Protein AF-A0A177EIN0-F1 (afdb_monomer)

Radius of gyration: 25.75 Å; Cα contacts (8 Å, |Δi|>4): 204; chains: 1; bounding box: 52×55×73 Å

Foldseek 3Di:
DDWDAAPDPPGGDTHPDPVVNVLVVCVVVVNFPAADPVDRDGHSDPLVSQLVCCVPVDPDWAPDAAPQRDGHNDPVRNVVVNQLPPDWDADPVDRDIHSDPVVNVVVNCVVVPHDDDDQDFQPDAAPPPRDGHSDPVVSVVCCLAPVNDQPAAAPVDRDGHSDPVVNVVVVVVVDDDPPDDDDDPDDDDDDD

pLDDT: mean 77.07, std 15.56, range [31.73, 95.69]

Organism: NCBI:txid1805483

Solvent-accessible surface area (backbone atoms only — not comparable to full-atom values): 12091 Å² total; per-residue (Å²): 131,80,66,42,67,52,88,53,88,95,42,88,53,69,24,84,42,67,74,56,38,55,52,49,51,28,65,77,71,69,49,42,84,34,62,47,94,88,51,95,55,59,22,72,42,66,69,57,40,52,37,48,40,46,70,75,74,42,92,59,78,57,79,36,67,46,98,83,68,52,65,28,67,40,71,69,57,42,52,66,41,50,79,32,58,90,50,65,44,69,48,92,89,47,97,55,69,27,62,43,70,74,62,34,53,61,52,52,46,72,74,47,80,70,76,93,70,92,65,80,71,53,78,37,65,39,92,88,77,64,51,68,21,78,43,68,70,58,40,52,49,46,42,35,62,76,76,36,76,47,77,36,63,46,93,90,47,94,56,57,21,56,42,69,69,60,37,54,60,50,54,56,74,72,51,83,60,95,88,60,86,80,81,78,81,77,75,81,81,89,78,136

Sequence (192 aa):
MPKYSCGFADCRKTFPKPSLLELHENTHEDVRPFKCPLCEKAYFKKAHLAVHHQRHHTSAPPAYVCGCGKGLLSKESLARHGDVCGRVFACSFCPKTFVRAHWYVRHVDMHTAPTPKKTTPPKHSCTYCHKFFRAKKNLAAHVLGTHGNHSHACTLCEKKYAYPHSLKKHILTHTPNPDKPRQTLTHPNLNI

Mean predicted aligned error: 17.75 Å

InterPro domains:
  IPR013087 Zinc finger C2H2-type [PF00096] (4-28)
  IPR013087 Zinc finger C2H2-type [PF00096] (34-56)
  IPR013087 Zinc finger C2H2-type [PF00096] (89-111)
  IPR013087 Zinc finger C2H2-type [PF00096] (124-147)
  IPR013087 Zinc finger C2H2-type [PF00096] (152-174)
  IPR013087 Zinc finger C2H2-type [PS00028] (6-28)
  IPR013087 Zinc finger C2H2-type [PS00028] (36-57)
  IPR013087 Zinc finger C2H2-type [PS00028] (91-111)
  IPR013087 Zinc finger C2H2-type [PS00028] (154-174)
  IPR013087 Zinc finger C2H2-type [PS50157] (4-33)
  IPR013087 Zinc finger C2H2-type [PS50157] (34-62)
  IPR013087 Zinc finger C2H2-type [PS50157] (89-116)
  IPR013087 Zinc finger C2H2-type [PS50157] (124-152)
  IPR013087 Zinc finger C2H2-type [PS50157] (152-179)
  IPR013087 Zinc finger C2H2-type [SM00355] (4-28)
  IPR013087 Zinc finger C2H2-type [SM00355] (34-56)
  IPR013087 Zinc finger C2H2-type [SM00355] (89-111)
  IPR013087 Zinc finger C2H2-type [SM00355] (124-147)
  IPR013087 Zinc finger C2H2-type [SM00355] (152-174)
  IPR036236 Zinc finger C2H2 superfamily [SSF57667] (6-56)

Secondary structure (DSSP, 8-state):
---EEP-STT---EESSHHHHHHHHTTTTT---EE-SSSS-EESSHHHHHHHHHHHT--PPPSEE-TTS-EESSHHHHHHHHTTSS--EE-SSSS-EESSHHHHHHHHTTTS-----SPPP--EE-TTT--EESSHHHHHHHIIIIIS---EE-SSSS-EESSHHHHHHHHTTTS--TT-------PPP---

Structure (mmCIF, N/CA/C/O backbone):
data_AF-A0A177EIN0-F1
#
_entry.id   AF-A0A177EIN0-F1
#
loop_
_atom_site.group_PDB
_atom_site.id
_atom_site.type_symbol
_atom_site.label_atom_id
_atom_site.label_alt_id
_atom_site.label_comp_id
_atom_site.label_asym_id
_atom_site.label_entity_id
_atom_site.label_seq_id
_atom_site.pdbx_PDB_ins_code
_atom_site.Cartn_x
_atom_site.Cartn_y
_atom_site.Cartn_z
_atom_site.occupancy
_atom_site.B_iso_or_equiv
_atom_site.auth_seq_id
_atom_site.auth_comp_id
_atom_site.auth_asym_id
_atom_site.auth_atom_id
_atom_site.pdbx_PDB_model_num
ATOM 1 N N . MET A 1 1 ? -14.900 25.266 17.241 1.00 61.41 1 MET A N 1
ATOM 2 C CA . MET A 1 1 ? -15.432 23.944 17.642 1.00 61.41 1 MET A CA 1
ATOM 3 C C . MET A 1 1 ? -14.430 23.274 18.567 1.00 61.41 1 MET A C 1
ATOM 5 O O . MET A 1 1 ? -13.242 23.348 18.251 1.00 61.41 1 MET A O 1
ATOM 9 N N . PRO A 1 2 ? -14.865 22.689 19.694 1.00 70.62 2 PRO A N 1
ATOM 10 C CA . PRO A 1 2 ? -13.963 21.995 20.610 1.00 70.62 2 PRO A CA 1
ATOM 11 C C . PRO A 1 2 ? -13.281 20.808 19.910 1.00 70.62 2 PRO A C 1
ATOM 13 O O . PRO A 1 2 ? -13.886 20.140 19.070 1.00 70.62 2 PRO A O 1
ATOM 16 N N . LYS A 1 3 ? -11.996 20.593 20.212 1.00 85.81 3 LYS A N 1
ATOM 17 C CA . LYS A 1 3 ? -11.187 19.476 19.702 1.00 85.81 3 LYS A CA 1
ATOM 18 C C . LYS A 1 3 ? -11.026 18.440 20.813 1.00 85.81 3 LYS A C 1
ATOM 20 O O . LYS A 1 3 ? -10.743 18.811 21.945 1.00 85.81 3 LYS A O 1
ATOM 25 N N . TYR A 1 4 ? -11.163 17.166 20.474 1.00 92.75 4 TYR A N 1
ATOM 26 C CA . TYR A 1 4 ? -11.008 16.036 21.390 1.00 92.75 4 TYR A CA 1
ATOM 27 C C . TYR A 1 4 ? -9.553 15.563 21.372 1.00 92.75 4 TYR A C 1
ATOM 29 O O . TYR A 1 4 ? -9.020 15.282 20.297 1.00 92.75 4 TYR A O 1
ATOM 37 N N . SER A 1 5 ? -8.890 15.513 22.522 1.00 93.94 5 SER A N 1
ATOM 38 C CA . SER A 1 5 ? -7.490 15.088 22.656 1.00 93.94 5 SER A CA 1
ATOM 39 C C . SER A 1 5 ? -7.375 13.614 23.023 1.00 93.94 5 SER A C 1
ATOM 41 O O . SER A 1 5 ? -8.202 13.104 23.769 1.00 93.94 5 SER A O 1
ATOM 43 N N . CYS A 1 6 ? -6.327 12.954 22.534 1.00 94.44 6 CYS A N 1
ATOM 44 C CA . CYS A 1 6 ? -5.992 11.597 22.956 1.00 94.44 6 CYS A CA 1
ATOM 45 C C . CYS A 1 6 ? -5.506 11.565 24.409 1.00 94.44 6 CYS A C 1
ATOM 47 O O . CYS A 1 6 ? -4.675 12.389 24.789 1.00 94.44 6 CYS A O 1
ATOM 49 N N . GLY A 1 7 ? -6.022 10.617 25.197 1.00 91.94 7 GLY A N 1
ATOM 50 C CA . GLY A 1 7 ? -5.650 10.438 26.605 1.00 91.94 7 GLY A CA 1
ATOM 51 C C . GLY A 1 7 ? -4.374 9.620 26.847 1.00 91.94 7 GLY A C 1
ATOM 52 O O . GLY A 1 7 ? -3.907 9.556 27.980 1.00 91.94 7 GLY A O 1
ATOM 53 N N . PHE A 1 8 ? -3.795 8.997 25.815 1.00 93.19 8 PHE A N 1
ATOM 54 C CA . PHE A 1 8 ? -2.598 8.160 25.958 1.00 93.19 8 PHE A CA 1
ATOM 55 C C . PHE A 1 8 ? -1.337 8.992 26.205 1.00 93.19 8 PHE A C 1
ATOM 57 O O . PHE A 1 8 ? -1.116 10.020 25.554 1.00 93.19 8 PHE A O 1
ATOM 64 N N . ALA A 1 9 ? -0.471 8.495 27.094 1.00 90.56 9 ALA A N 1
ATOM 65 C CA . ALA A 1 9 ? 0.842 9.079 27.349 1.00 90.56 9 ALA A CA 1
ATOM 66 C C . ALA A 1 9 ? 1.621 9.247 26.031 1.00 90.56 9 ALA A C 1
ATOM 68 O O . ALA A 1 9 ? 1.573 8.395 25.146 1.00 90.56 9 ALA A O 1
ATOM 69 N N . ASP A 1 10 ? 2.273 10.400 25.874 1.00 91.19 10 ASP A N 1
ATOM 70 C CA . ASP A 1 10 ? 3.010 10.813 24.670 1.00 91.19 10 ASP A CA 1
ATOM 71 C C . ASP A 1 10 ? 2.182 11.014 23.384 1.00 91.19 10 ASP A C 1
ATOM 73 O O . ASP A 1 10 ? 2.724 11.435 22.352 1.00 91.19 10 ASP A O 1
ATOM 77 N N . CYS A 1 11 ? 0.856 10.833 23.413 1.00 92.31 11 CYS A N 1
ATOM 78 C CA . CYS A 1 11 ? 0.009 11.072 22.250 1.00 92.31 11 CYS A CA 1
ATOM 79 C C . CYS A 1 11 ? -0.614 12.475 22.242 1.00 92.31 11 CYS A C 1
ATOM 81 O O . CYS A 1 11 ? -1.660 12.731 22.823 1.00 92.31 11 CYS A O 1
ATOM 83 N N . ARG A 1 12 ? -0.023 13.400 21.478 1.00 93.00 12 ARG A N 1
ATOM 84 C CA . ARG A 1 12 ? -0.519 14.790 21.362 1.00 93.00 12 ARG A CA 1
ATOM 85 C C . ARG A 1 12 ? -1.542 15.005 20.236 1.00 93.00 12 ARG A C 1
ATOM 87 O O . ARG A 1 12 ? -1.704 16.123 19.744 1.00 93.00 12 ARG A O 1
ATOM 94 N N . LYS A 1 13 ? -2.195 13.941 19.754 1.00 94.25 13 LYS A N 1
ATOM 95 C CA . LYS A 1 13 ? -3.144 14.039 18.633 1.00 94.25 13 LYS A CA 1
ATOM 96 C C . LYS A 1 13 ? -4.492 14.576 19.101 1.00 94.25 13 LYS A C 1
ATOM 98 O O . LYS A 1 13 ? -4.988 14.211 20.162 1.00 94.25 13 LYS A O 1
ATOM 103 N N . THR A 1 14 ? -5.091 15.423 18.267 1.00 95.31 14 THR A N 1
ATOM 104 C CA . THR A 1 14 ? -6.419 15.993 18.500 1.00 95.31 14 THR A CA 1
ATOM 105 C C . THR A 1 14 ? -7.329 15.752 17.304 1.00 95.31 14 THR A C 1
ATOM 107 O O . THR A 1 14 ? -6.875 15.701 16.157 1.00 95.31 14 THR A O 1
ATOM 110 N N . PHE A 1 15 ? -8.622 15.602 17.574 1.00 94.75 15 PHE A N 1
ATOM 111 C CA . PHE A 1 15 ? -9.626 15.199 16.601 1.00 94.75 15 PHE A CA 1
ATOM 112 C C . PHE A 1 15 ? -10.832 16.136 16.643 1.00 94.75 15 PHE A C 1
ATOM 114 O O . PHE A 1 15 ? -11.210 16.622 17.707 1.00 94.75 15 PHE A O 1
ATOM 121 N N . PRO A 1 16 ? -11.474 16.393 15.494 1.00 93.75 16 PRO A N 1
ATOM 122 C CA . PRO A 1 16 ? -12.633 17.279 15.431 1.00 93.75 16 PRO A CA 1
ATOM 123 C C . PRO A 1 16 ? -13.937 16.606 15.887 1.00 93.75 16 PRO A C 1
ATOM 125 O O . PRO A 1 16 ? -14.953 17.282 16.001 1.00 93.75 16 PRO A O 1
ATOM 128 N N . LYS A 1 17 ? -13.942 15.280 16.084 1.00 93.62 17 LYS A N 1
ATOM 129 C CA . LYS A 1 17 ? -15.126 14.494 16.461 1.00 93.62 17 LYS A CA 1
ATOM 130 C C . LYS A 1 17 ? -14.743 13.391 17.457 1.00 93.62 17 LYS A C 1
ATOM 132 O O . LYS A 1 17 ? -13.672 12.808 17.264 1.00 93.62 17 LYS A O 1
ATOM 137 N N . PRO A 1 18 ? -15.619 13.034 18.417 1.00 93.50 18 PRO A N 1
ATOM 138 C CA . PRO A 1 18 ? -15.368 11.944 19.364 1.00 93.50 18 PRO A CA 1
ATOM 139 C C . PRO A 1 18 ? -15.128 10.610 18.656 1.00 93.50 18 PRO A C 1
ATOM 141 O O . PRO A 1 18 ? -14.155 9.925 18.933 1.00 93.50 18 PRO A O 1
ATOM 144 N N . SER A 1 19 ? -15.934 10.299 17.637 1.00 91.12 19 SER A N 1
ATOM 145 C CA . SER A 1 19 ? -15.821 9.049 16.873 1.00 91.12 19 SER A CA 1
ATOM 146 C C . SER A 1 19 ? -14.473 8.883 16.155 1.00 91.12 19 SER A C 1
ATOM 148 O O . SER A 1 19 ? -14.072 7.775 15.811 1.00 91.12 19 SER A O 1
ATOM 150 N N . LEU A 1 20 ? -13.773 9.986 15.862 1.00 91.94 20 LEU A N 1
ATOM 151 C CA . LEU A 1 20 ? -12.433 9.946 15.271 1.00 91.94 20 LEU A CA 1
ATOM 152 C C . LEU A 1 20 ? -11.343 9.784 16.332 1.00 91.94 20 LEU A C 1
ATOM 154 O O . LEU A 1 20 ? -10.314 9.186 16.023 1.00 91.94 20 LEU A O 1
ATOM 158 N N . LEU A 1 21 ? -11.573 10.310 17.539 1.00 94.25 21 LEU A N 1
ATOM 159 C CA . LEU A 1 21 ? -10.717 10.067 18.694 1.00 94.25 21 LEU A CA 1
ATOM 160 C C . LEU A 1 21 ? -10.788 8.590 19.101 1.00 94.25 21 LEU A C 1
ATOM 162 O O . LEU A 1 21 ? -9.752 7.943 19.127 1.00 94.25 21 LEU A O 1
ATOM 166 N N . GLU A 1 22 ? -11.984 8.034 19.278 1.00 92.62 22 GLU A N 1
ATOM 1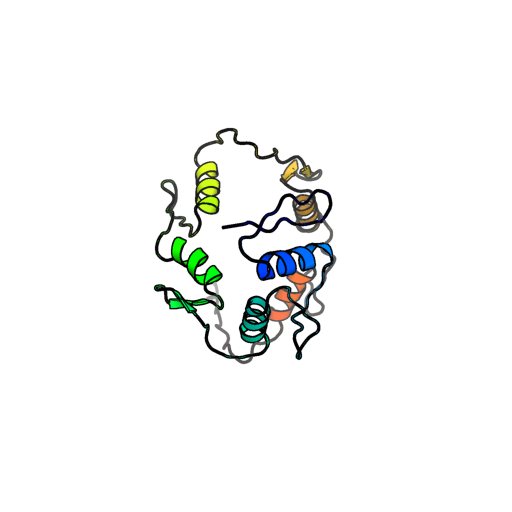67 C CA . GLU A 1 22 ? -12.196 6.619 19.624 1.00 92.62 22 GLU A CA 1
ATOM 168 C C . GLU A 1 22 ? -11.520 5.682 18.606 1.00 92.62 22 GLU A C 1
ATOM 170 O O . GLU A 1 22 ? -10.785 4.750 18.929 1.00 92.62 22 GLU A O 1
ATOM 175 N N . LEU A 1 23 ? -11.692 5.973 17.316 1.00 91.69 23 LEU A N 1
ATOM 176 C CA . LEU A 1 23 ? -11.022 5.251 16.238 1.00 91.69 23 LEU A CA 1
ATOM 177 C C . LEU A 1 23 ? -9.490 5.353 16.297 1.00 91.69 23 LEU A C 1
ATOM 179 O O . LEU A 1 23 ? -8.787 4.447 15.850 1.00 91.69 23 LEU A O 1
ATOM 183 N N . HIS A 1 24 ? -8.964 6.475 16.779 1.00 93.44 24 HIS A N 1
ATOM 184 C CA . HIS A 1 24 ? -7.537 6.629 17.001 1.00 93.44 24 HIS A CA 1
ATOM 185 C C . HIS A 1 24 ? -7.073 5.887 18.258 1.00 93.44 24 HIS A C 1
ATOM 187 O O . HIS A 1 24 ? -6.013 5.271 18.212 1.00 93.44 24 HIS A O 1
ATOM 193 N N . GLU A 1 25 ? -7.837 5.895 19.341 1.00 93.56 25 GLU A N 1
ATOM 194 C CA . GLU A 1 25 ? -7.495 5.198 20.587 1.00 93.56 25 GLU A CA 1
ATOM 195 C C . GLU A 1 25 ? -7.402 3.687 20.384 1.00 93.56 25 GLU A C 1
ATOM 197 O O . GLU A 1 25 ? -6.419 3.075 20.796 1.00 93.56 25 GLU A O 1
ATOM 202 N N . ASN A 1 26 ? -8.289 3.131 19.556 1.00 93.75 26 ASN A N 1
ATOM 203 C CA . ASN A 1 26 ? -8.183 1.761 19.052 1.00 93.75 26 ASN A CA 1
ATOM 204 C C . ASN A 1 26 ? -6.791 1.428 18.464 1.00 93.75 26 ASN A C 1
ATOM 206 O O . ASN A 1 26 ? -6.370 0.278 18.494 1.00 93.75 26 ASN A O 1
ATOM 210 N N . THR A 1 27 ? -6.049 2.408 17.923 1.00 93.38 27 THR A N 1
ATOM 211 C CA . THR A 1 27 ? -4.693 2.175 17.382 1.00 93.38 27 THR A CA 1
ATOM 212 C C . THR A 1 27 ? -3.612 2.028 18.448 1.00 93.38 27 THR A C 1
ATOM 214 O O . THR A 1 27 ? -2.578 1.438 18.149 1.00 93.38 27 THR A O 1
ATOM 217 N N . HIS A 1 28 ? -3.833 2.545 19.658 1.00 93.19 28 HIS A N 1
ATOM 218 C CA . HIS A 1 28 ? -2.931 2.326 20.793 1.00 93.19 28 HIS A CA 1
ATOM 219 C C . HIS A 1 28 ? -3.148 0.946 21.410 1.00 93.19 28 HIS A C 1
ATOM 221 O O . HIS A 1 28 ? -2.187 0.276 21.766 1.00 93.19 28 HIS A O 1
ATOM 227 N N . GLU A 1 29 ? -4.400 0.500 21.459 1.00 92.00 29 GLU A N 1
ATOM 228 C CA . GLU A 1 29 ? -4.796 -0.791 22.036 1.00 92.00 29 GLU A CA 1
ATOM 229 C C . GLU A 1 29 ? -4.770 -1.949 21.015 1.00 92.00 29 GLU A C 1
ATOM 231 O O . GLU A 1 29 ? -5.082 -3.087 21.349 1.00 92.00 29 GLU A O 1
ATOM 236 N N . ASP A 1 30 ? -4.436 -1.659 19.749 1.00 91.94 30 ASP A N 1
ATOM 237 C CA . ASP A 1 30 ? -4.544 -2.566 18.588 1.00 91.94 30 ASP A CA 1
ATOM 238 C C . ASP A 1 30 ? -5.931 -3.231 18.441 1.00 91.94 30 ASP A C 1
ATOM 240 O O . ASP A 1 30 ? -6.090 -4.295 17.836 1.00 91.94 30 ASP A O 1
ATOM 244 N N . VAL A 1 31 ? -6.976 -2.569 18.939 1.00 94.69 31 VAL A N 1
ATOM 245 C CA . VAL A 1 31 ? -8.357 -3.034 18.831 1.00 94.69 31 VAL A CA 1
ATOM 246 C C . VAL A 1 31 ? -8.864 -2.778 17.415 1.00 94.69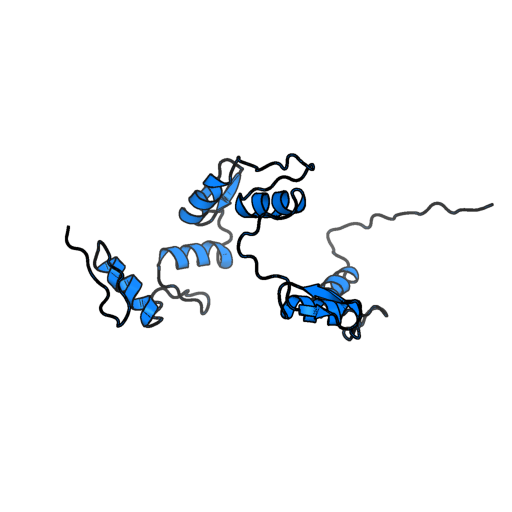 31 VAL A C 1
ATOM 248 O O . VAL A 1 31 ? -8.973 -1.649 16.939 1.00 94.69 31 VAL A O 1
ATOM 251 N N . ARG A 1 32 ? -9.193 -3.853 16.699 1.00 93.38 32 ARG A N 1
ATOM 252 C CA . ARG A 1 32 ? -9.654 -3.805 15.303 1.00 93.38 32 ARG A CA 1
ATOM 253 C C . ARG A 1 32 ? -11.109 -4.260 15.219 1.00 93.38 32 ARG A C 1
ATOM 255 O O . ARG A 1 32 ? -11.358 -5.439 14.959 1.00 93.38 32 ARG A O 1
ATOM 262 N N . PRO A 1 33 ? -12.079 -3.352 15.425 1.00 91.81 33 PRO A N 1
ATOM 263 C CA . PRO A 1 33 ? -13.482 -3.731 15.578 1.00 91.81 33 PRO A CA 1
ATOM 264 C C . PRO A 1 33 ? -14.100 -4.304 14.295 1.00 91.81 33 PRO A C 1
ATOM 266 O O . PRO A 1 33 ? -15.071 -5.054 14.352 1.00 91.81 33 PRO A O 1
ATOM 269 N N . PHE A 1 34 ? -13.539 -4.002 13.120 1.00 94.62 34 PHE A N 1
ATOM 270 C CA . PHE A 1 34 ? -14.094 -4.435 11.838 1.00 94.62 34 PHE A CA 1
ATOM 271 C C . PHE A 1 34 ? -13.395 -5.699 11.334 1.00 94.62 34 PHE A C 1
ATOM 273 O O . PHE A 1 34 ? -12.408 -5.624 10.598 1.00 94.62 34 PHE A O 1
ATOM 280 N N . LYS A 1 35 ? -13.916 -6.860 11.732 1.00 95.69 35 LYS A N 1
ATOM 281 C CA . LYS A 1 35 ? -13.414 -8.181 11.326 1.00 95.69 35 LYS A CA 1
ATOM 282 C C . LYS A 1 35 ? -14.000 -8.617 9.980 1.00 95.69 35 LYS A C 1
ATOM 284 O O . LYS A 1 35 ? -15.175 -8.384 9.700 1.00 95.69 35 LYS A O 1
ATOM 289 N N . CYS A 1 36 ? -13.175 -9.247 9.151 1.00 93.94 36 CYS A N 1
ATOM 290 C CA . CYS A 1 36 ? -13.619 -9.940 7.949 1.00 93.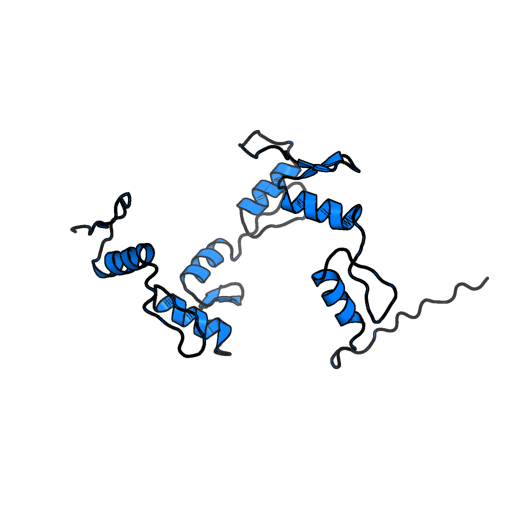94 36 CYS A CA 1
ATOM 291 C C . CYS A 1 36 ? -14.330 -11.243 8.350 1.00 93.94 36 CYS A C 1
ATOM 293 O O . CYS A 1 36 ? -13.780 -12.000 9.143 1.00 93.94 36 CYS A O 1
ATOM 295 N N . PRO A 1 37 ? -15.533 -11.536 7.829 1.00 93.12 37 PRO A N 1
ATOM 296 C CA . PRO A 1 37 ? -16.212 -12.799 8.098 1.00 93.12 37 PRO A CA 1
ATOM 297 C C . PRO A 1 37 ? -15.664 -13.960 7.252 1.00 93.12 37 PRO A C 1
ATOM 299 O O . PRO A 1 37 ? -16.001 -15.108 7.509 1.00 93.12 37 PRO A O 1
ATOM 302 N N . LEU A 1 38 ? -14.842 -13.675 6.236 1.00 93.44 38 LEU A N 1
ATOM 303 C CA . LEU A 1 38 ? -14.325 -14.666 5.282 1.00 93.44 38 LEU A CA 1
ATOM 304 C C . LEU A 1 38 ? -12.843 -15.006 5.501 1.00 93.44 38 LEU A C 1
ATOM 306 O O . LEU A 1 38 ? -12.318 -15.911 4.857 1.00 93.44 38 LEU A O 1
ATOM 310 N N . CYS A 1 39 ? -12.141 -14.267 6.364 1.00 93.81 39 CYS A N 1
ATOM 311 C CA . CYS A 1 39 ? -10.767 -14.562 6.767 1.00 93.81 39 CYS A CA 1
ATOM 312 C C . CYS A 1 39 ? -10.429 -13.889 8.103 1.00 93.81 39 CYS A C 1
ATOM 314 O O . CYS A 1 39 ? -11.171 -13.052 8.598 1.00 93.81 39 CYS A O 1
ATOM 316 N N . GLU A 1 40 ? -9.255 -14.178 8.657 1.00 93.06 40 GLU A N 1
ATOM 317 C CA . GLU A 1 40 ? -8.834 -13.689 9.981 1.00 93.06 40 GLU A CA 1
ATOM 318 C C . GLU A 1 40 ? -8.449 -12.195 10.026 1.00 93.06 40 GLU A C 1
ATOM 320 O O . GLU A 1 40 ? -7.987 -11.685 11.047 1.00 93.06 40 GLU A O 1
ATOM 325 N N . LYS A 1 41 ? -8.601 -11.452 8.922 1.00 95.31 41 LYS A N 1
ATOM 326 C CA . LYS A 1 41 ? -8.180 -10.046 8.871 1.00 95.31 41 LYS A CA 1
ATOM 327 C C . LYS A 1 41 ? -9.182 -9.129 9.559 1.00 95.31 41 LYS A C 1
ATOM 329 O O . LYS A 1 41 ? -10.375 -9.164 9.278 1.00 95.31 41 LYS A O 1
ATOM 334 N N . ALA A 1 42 ? -8.664 -8.214 10.372 1.00 94.69 42 ALA A N 1
ATOM 335 C CA . ALA A 1 42 ? -9.437 -7.168 11.025 1.00 94.69 42 ALA A CA 1
ATOM 336 C C . ALA A 1 42 ? -8.857 -5.774 10.751 1.00 94.69 42 ALA A C 1
ATOM 338 O O . ALA A 1 42 ? -7.654 -5.604 10.511 1.00 94.69 42 ALA A O 1
ATOM 339 N N . TYR A 1 43 ? -9.726 -4.767 10.791 1.00 94.31 43 TYR A N 1
ATOM 340 C CA . TYR A 1 43 ? -9.417 -3.390 10.429 1.00 94.31 43 TYR A CA 1
ATOM 341 C C . TYR A 1 43 ? -9.938 -2.403 11.473 1.00 94.31 43 TYR A C 1
ATOM 343 O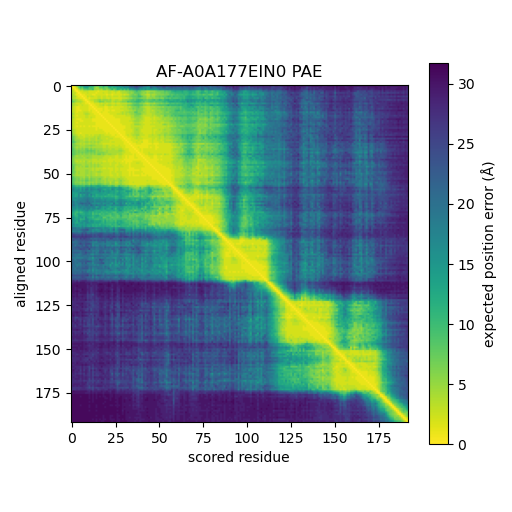 O . TYR A 1 43 ? -10.982 -2.606 12.082 1.00 94.31 43 TYR A O 1
ATOM 351 N N . PHE A 1 44 ? -9.237 -1.275 11.611 1.00 91.88 44 PHE A N 1
ATOM 352 C CA . PHE A 1 44 ? -9.677 -0.154 12.446 1.00 91.88 44 PHE A CA 1
ATOM 353 C C . PHE A 1 44 ? -10.869 0.598 11.849 1.00 91.88 44 PHE A C 1
ATOM 355 O O . PHE A 1 44 ? -11.651 1.177 12.579 1.00 91.88 44 PHE A O 1
ATOM 362 N N . LYS A 1 45 ? -11.038 0.597 10.518 1.00 90.50 45 LYS A N 1
ATOM 363 C CA . LYS A 1 45 ? -12.093 1.354 9.819 1.00 90.50 45 LYS A CA 1
ATOM 364 C C . LYS A 1 45 ? -12.949 0.444 8.947 1.00 90.50 45 LYS A C 1
ATOM 366 O O . LYS A 1 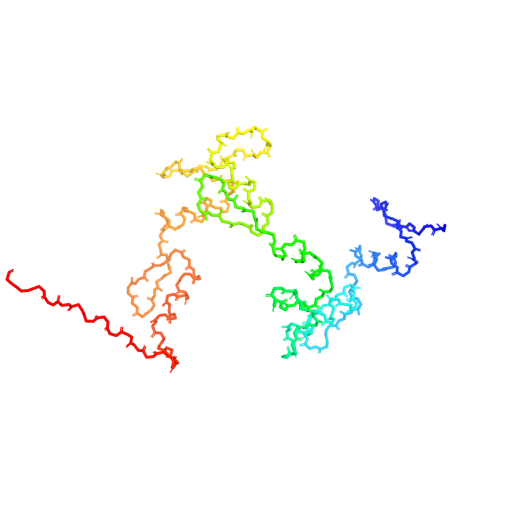45 ? -12.399 -0.318 8.151 1.00 90.50 45 LYS A O 1
ATOM 371 N N . LYS A 1 46 ? -14.272 0.641 8.970 1.00 90.62 46 LYS A N 1
ATOM 372 C CA . LYS A 1 46 ? -15.228 -0.049 8.082 1.00 90.62 46 LYS A CA 1
ATOM 373 C C . LYS A 1 46 ? -14.874 0.091 6.59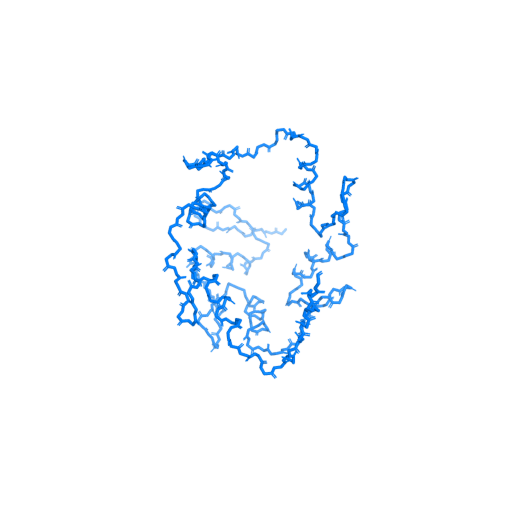6 1.00 90.62 46 LYS A C 1
ATOM 375 O O . LYS A 1 46 ? -14.943 -0.880 5.853 1.00 90.62 46 LYS A O 1
ATOM 380 N N . ALA A 1 47 ? -14.426 1.274 6.167 1.00 89.06 47 ALA A N 1
ATOM 381 C CA . ALA A 1 47 ? -14.012 1.508 4.781 1.00 89.06 47 ALA A CA 1
ATOM 382 C C . ALA A 1 47 ? -12.836 0.609 4.353 1.00 89.06 47 ALA A C 1
ATOM 384 O O . ALA A 1 47 ? -12.804 0.128 3.225 1.00 89.06 47 ALA A O 1
ATOM 385 N N . HIS A 1 48 ? -11.885 0.331 5.251 1.00 91.50 48 HIS A N 1
ATOM 386 C CA . HIS A 1 48 ? -10.762 -0.555 4.937 1.00 91.50 48 HIS A CA 1
ATOM 387 C C . HIS A 1 48 ? -11.206 -2.016 4.808 1.00 91.50 48 HIS A C 1
ATOM 389 O O . HIS A 1 48 ? -10.705 -2.718 3.931 1.00 91.50 48 HIS A O 1
ATOM 395 N N . LEU A 1 49 ? -12.168 -2.451 5.631 1.00 93.19 49 LEU A N 1
ATOM 396 C CA . LEU A 1 49 ? -12.792 -3.767 5.494 1.00 93.19 49 LEU A CA 1
ATOM 397 C C . LEU A 1 49 ? -13.515 -3.899 4.143 1.00 93.19 49 LEU A C 1
ATOM 399 O O . LEU A 1 49 ? -13.321 -4.887 3.440 1.00 93.19 49 LEU A O 1
ATOM 403 N N . ALA A 1 50 ? -14.275 -2.877 3.736 1.00 90.25 50 ALA A N 1
ATOM 404 C CA . ALA A 1 50 ? -14.961 -2.864 2.442 1.00 90.25 50 ALA A CA 1
ATOM 405 C C . ALA A 1 50 ? -13.977 -2.975 1.262 1.00 90.25 50 ALA A C 1
ATOM 407 O O . ALA A 1 50 ? -14.158 -3.812 0.379 1.00 90.25 50 ALA A O 1
ATOM 408 N N . VAL A 1 51 ? -12.884 -2.202 1.287 1.00 89.75 51 VAL A N 1
ATOM 409 C CA . VAL A 1 51 ? -11.810 -2.291 0.280 1.00 89.75 51 VAL A CA 1
ATOM 410 C C . VAL A 1 51 ? -11.170 -3.681 0.268 1.00 89.75 51 VAL A C 1
ATOM 412 O O . VAL A 1 51 ? -10.860 -4.213 -0.798 1.00 89.75 51 VAL A O 1
ATOM 415 N N . HIS A 1 52 ? -10.953 -4.278 1.441 1.00 90.94 52 HIS A N 1
ATOM 416 C CA . HIS A 1 52 ? -10.397 -5.622 1.550 1.00 90.94 52 HIS A CA 1
ATOM 417 C C . HIS A 1 52 ? -11.316 -6.676 0.923 1.00 90.94 52 HIS A C 1
ATOM 419 O O . HIS A 1 52 ? -10.836 -7.472 0.114 1.00 90.94 52 HIS A O 1
ATOM 425 N N . HIS A 1 53 ? -12.614 -6.640 1.234 1.00 90.81 53 HIS A N 1
ATOM 426 C CA . HIS A 1 53 ? -13.605 -7.526 0.623 1.00 90.81 53 HIS A CA 1
ATOM 427 C C . HIS A 1 53 ? -13.625 -7.373 -0.888 1.00 90.81 53 HIS A C 1
ATOM 429 O O . HIS A 1 53 ? -13.486 -8.369 -1.596 1.00 90.81 53 HIS A O 1
ATOM 435 N N . GLN A 1 54 ? -13.698 -6.131 -1.374 1.00 85.38 54 GLN A N 1
ATOM 436 C CA . GLN A 1 54 ? -13.753 -5.881 -2.807 1.00 85.38 54 GLN A CA 1
ATOM 437 C C . GLN A 1 54 ? -12.530 -6.454 -3.533 1.00 85.38 54 GLN A C 1
ATOM 439 O O . GLN A 1 54 ? -12.630 -6.974 -4.638 1.00 85.38 54 GLN A O 1
ATOM 444 N N . ARG A 1 55 ? -11.360 -6.378 -2.894 1.00 86.38 55 ARG A N 1
ATOM 445 C CA . ARG A 1 55 ? -10.094 -6.811 -3.484 1.00 86.38 55 ARG A CA 1
ATOM 446 C C . ARG A 1 55 ? -9.872 -8.320 -3.474 1.00 86.38 55 ARG A C 1
ATOM 448 O O . ARG A 1 55 ? -9.151 -8.817 -4.334 1.00 86.38 55 ARG A O 1
ATOM 455 N N . HIS A 1 56 ? -10.348 -9.008 -2.441 1.00 87.31 56 HIS A N 1
ATOM 456 C CA . HIS A 1 56 ? -9.915 -10.377 -2.143 1.00 87.31 56 HIS A CA 1
ATOM 457 C C . HIS A 1 56 ? -11.046 -11.394 -2.089 1.00 87.31 56 HIS A C 1
ATOM 459 O O . HIS A 1 56 ? -10.779 -12.583 -2.222 1.00 87.31 56 HIS A O 1
ATOM 465 N N . HIS A 1 57 ? -12.279 -10.943 -1.890 1.00 89.50 57 HIS A N 1
ATOM 466 C CA . HIS A 1 57 ? -13.429 -11.818 -1.689 1.00 89.50 57 HIS A CA 1
ATOM 467 C C . HIS A 1 57 ? -14.535 -11.598 -2.724 1.00 89.50 57 HIS A C 1
ATOM 469 O O . HIS A 1 57 ? -15.488 -12.365 -2.762 1.00 89.50 57 HIS A O 1
ATOM 475 N N . THR A 1 58 ? -14.410 -10.585 -3.584 1.00 83.50 58 THR A N 1
ATOM 476 C CA . THR A 1 58 ? -15.351 -10.340 -4.680 1.00 83.50 58 THR A CA 1
ATOM 477 C C . THR A 1 58 ? -14.612 -10.192 -6.002 1.00 83.50 58 THR A C 1
ATOM 479 O O . THR A 1 58 ? -13.542 -9.590 -6.038 1.00 83.50 58 THR A O 1
ATOM 482 N N . SER A 1 59 ? -15.238 -10.621 -7.096 1.00 78.06 59 SER A N 1
ATOM 483 C CA . SER A 1 59 ? -14.809 -10.299 -8.467 1.00 78.06 59 SER A CA 1
ATOM 484 C C . SER A 1 59 ? -15.399 -8.974 -8.968 1.00 78.06 59 SER A C 1
ATOM 486 O O . SER A 1 59 ? -15.505 -8.753 -10.172 1.00 78.06 59 SER A O 1
ATOM 488 N N . ALA A 1 60 ? -15.844 -8.105 -8.055 1.00 75.81 60 ALA A N 1
ATOM 489 C CA . ALA A 1 60 ? -16.517 -6.870 -8.417 1.00 75.81 60 ALA A CA 1
ATOM 490 C C . ALA A 1 60 ? -15.548 -5.904 -9.121 1.00 75.81 60 ALA A C 1
ATOM 492 O O . ALA A 1 60 ? -14.383 -5.786 -8.716 1.00 75.81 60 ALA A O 1
ATOM 493 N N . PRO A 1 61 ? -16.021 -5.169 -10.143 1.00 74.31 61 PRO A N 1
ATOM 494 C CA . PRO A 1 61 ? -15.223 -4.144 -10.786 1.00 74.31 61 PRO A CA 1
ATOM 495 C C . PRO A 1 61 ? -14.821 -3.054 -9.777 1.00 74.31 61 PRO A C 1
ATOM 497 O O . PRO A 1 61 ? -15.478 -2.869 -8.748 1.00 74.31 61 PRO A O 1
ATOM 500 N N . PRO A 1 62 ? -13.719 -2.339 -10.043 1.00 79.19 62 PRO A N 1
ATOM 501 C CA . PRO A 1 62 ? -13.182 -1.334 -9.137 1.00 79.19 62 PRO A CA 1
ATOM 502 C C . PRO A 1 62 ? -14.192 -0.214 -8.865 1.00 79.19 62 PRO A C 1
ATOM 504 O O . PRO A 1 62 ? -14.812 0.304 -9.787 1.00 79.19 62 PRO A O 1
ATOM 507 N N . ALA A 1 63 ? -14.325 0.182 -7.595 1.00 83.00 63 ALA A N 1
ATOM 508 C CA . ALA A 1 63 ? -15.320 1.168 -7.158 1.00 83.00 63 ALA A CA 1
ATOM 509 C C . ALA A 1 63 ? -15.072 2.583 -7.710 1.00 83.00 63 ALA A C 1
ATOM 511 O O . ALA A 1 63 ? -15.981 3.407 -7.749 1.00 83.00 63 ALA A O 1
ATOM 512 N N . TYR A 1 64 ? -13.837 2.876 -8.117 1.00 80.75 64 TYR A N 1
ATOM 513 C CA . TYR A 1 64 ? -13.416 4.166 -8.644 1.00 80.75 64 TYR A CA 1
ATOM 514 C C . TYR A 1 64 ? -12.541 3.949 -9.875 1.00 80.75 64 TYR A C 1
ATOM 516 O O . TYR A 1 64 ? -11.684 3.069 -9.874 1.00 80.75 64 TYR A O 1
ATOM 524 N N . VAL A 1 65 ? -12.688 4.775 -10.906 1.00 76.50 65 VAL A N 1
ATOM 525 C CA . VAL A 1 65 ? -11.865 4.700 -12.122 1.00 76.50 65 VAL A CA 1
ATOM 526 C C . VAL A 1 65 ? -11.190 6.052 -12.339 1.00 76.50 65 VAL A C 1
ATOM 528 O O . VAL A 1 65 ? -11.845 7.089 -12.262 1.00 76.50 65 VAL A O 1
ATOM 531 N N . CYS A 1 66 ? -9.870 6.062 -12.554 1.00 78.75 66 CYS A N 1
ATOM 532 C CA . CYS A 1 66 ? -9.172 7.284 -12.969 1.00 78.75 66 CYS A CA 1
ATOM 533 C C . CYS A 1 66 ? -9.510 7.627 -14.417 1.00 78.75 66 CYS A C 1
ATOM 535 O O . CYS A 1 66 ? -9.745 6.725 -15.214 1.00 78.75 66 CYS A O 1
ATOM 537 N N . GLY A 1 67 ? -9.373 8.897 -14.802 1.00 65.88 67 GLY A N 1
ATOM 538 C CA . GLY A 1 67 ? -9.463 9.316 -16.205 1.00 65.88 67 GLY A CA 1
ATOM 539 C C . GLY A 1 67 ? -8.512 8.570 -17.159 1.00 65.88 67 GLY A C 1
ATOM 540 O O . GLY A 1 67 ? -8.786 8.506 -18.347 1.00 65.88 67 GLY A O 1
ATOM 541 N N . CYS A 1 68 ? -7.439 7.933 -16.662 1.00 69.25 68 CYS A N 1
ATOM 542 C CA . CYS A 1 68 ? -6.571 7.050 -17.460 1.00 69.25 68 CYS A CA 1
ATOM 543 C C . CYS A 1 68 ? -7.100 5.612 -17.647 1.00 69.25 68 CYS A C 1
ATOM 545 O O . CYS A 1 68 ? -6.374 4.753 -18.141 1.00 69.25 68 CYS A O 1
ATOM 547 N N . GLY A 1 69 ? -8.309 5.305 -17.171 1.00 65.88 69 GLY A N 1
ATOM 548 C CA . GLY A 1 69 ? -8.907 3.967 -17.223 1.00 65.88 69 GLY A CA 1
ATOM 549 C C . GLY A 1 69 ? -8.453 3.016 -16.109 1.00 65.88 69 GLY A C 1
ATOM 550 O O . GLY A 1 69 ? -8.948 1.894 -16.016 1.00 65.88 69 GLY A O 1
ATOM 551 N N . LYS A 1 70 ? -7.539 3.429 -15.217 1.00 75.19 70 LYS A N 1
ATOM 552 C CA . LYS A 1 70 ? -7.116 2.580 -14.094 1.00 75.19 70 LYS A CA 1
ATOM 553 C C . LYS A 1 70 ? -8.178 2.518 -12.999 1.00 75.19 70 LYS A C 1
ATOM 555 O O . LYS A 1 70 ? -8.500 3.525 -12.371 1.00 75.19 70 LYS A O 1
ATOM 560 N N . GLY A 1 71 ? -8.627 1.303 -12.711 1.00 79.50 71 GLY A N 1
ATOM 561 C CA . GLY A 1 71 ? -9.521 0.998 -11.605 1.00 79.50 71 GLY A CA 1
ATOM 562 C C . GLY A 1 71 ? -8.848 0.982 -10.230 1.00 79.50 71 GLY A C 1
ATOM 563 O O . GLY A 1 71 ? -7.743 0.461 -10.055 1.00 79.50 71 GLY A O 1
ATOM 564 N N . LEU A 1 72 ? -9.521 1.554 -9.240 1.00 84.06 72 LEU A N 1
ATOM 565 C CA . LEU A 1 72 ? -9.087 1.728 -7.861 1.00 84.06 72 LEU A CA 1
ATOM 566 C C . LEU A 1 72 ? -10.241 1.422 -6.906 1.00 84.06 72 LEU A C 1
ATOM 568 O O . LEU A 1 72 ? -11.413 1.572 -7.230 1.00 84.06 72 LEU A O 1
ATOM 572 N N . LEU A 1 73 ? -9.891 0.982 -5.701 1.00 84.88 73 LEU A N 1
ATOM 573 C CA . LEU A 1 73 ? -10.865 0.468 -4.736 1.00 84.88 73 LEU A CA 1
ATOM 574 C C . LEU A 1 73 ? -11.256 1.492 -3.664 1.00 84.88 73 LEU A C 1
ATOM 576 O O . LEU A 1 73 ? -12.183 1.254 -2.907 1.00 84.88 73 LEU A O 1
ATOM 580 N N . SER A 1 74 ? -10.560 2.631 -3.573 1.00 84.69 74 SER A N 1
ATOM 581 C CA . SER A 1 74 ? -10.875 3.677 -2.592 1.00 84.69 74 SER A CA 1
ATOM 582 C C . SER A 1 74 ? -10.683 5.081 -3.160 1.00 84.69 74 SER A C 1
ATOM 584 O O . SER A 1 74 ? -9.835 5.296 -4.034 1.00 84.69 74 SER A O 1
ATOM 586 N N . LYS A 1 75 ? -11.425 6.052 -2.614 1.00 83.56 75 LYS A N 1
ATOM 587 C CA . LYS A 1 75 ? -11.334 7.469 -2.990 1.00 83.56 75 LYS A CA 1
ATOM 588 C C . LYS A 1 75 ? -9.955 8.059 -2.685 1.00 83.56 75 LYS A C 1
ATOM 590 O O . LYS A 1 75 ? -9.434 8.820 -3.489 1.00 83.56 75 LYS A O 1
ATOM 595 N N . GLU A 1 76 ? -9.320 7.675 -1.579 1.00 83.56 76 GLU A N 1
ATOM 596 C CA . GLU A 1 76 ? -7.956 8.112 -1.234 1.00 83.56 76 GLU A CA 1
ATOM 597 C C . GLU A 1 76 ? -6.928 7.549 -2.217 1.00 83.56 76 GLU A C 1
ATOM 599 O O . GLU A 1 76 ? -5.957 8.216 -2.578 1.00 83.56 76 GLU A O 1
ATOM 604 N N . SER A 1 77 ? -7.144 6.310 -2.668 1.00 82.75 77 SER A N 1
ATOM 605 C CA . SER A 1 77 ? -6.310 5.695 -3.696 1.00 82.75 77 SER A CA 1
ATOM 606 C C . SER A 1 77 ? -6.478 6.409 -5.032 1.00 82.75 77 SER A C 1
ATOM 608 O O . SER A 1 77 ? -5.467 6.623 -5.699 1.00 82.75 77 SER A O 1
ATOM 610 N N . LEU A 1 78 ? -7.708 6.809 -5.389 1.00 83.62 78 LEU A N 1
ATOM 611 C CA . LEU A 1 78 ? -7.991 7.638 -6.561 1.00 83.62 78 LEU A CA 1
ATOM 612 C C . LEU A 1 78 ? -7.373 9.026 -6.445 1.00 83.62 78 LEU A C 1
ATOM 614 O O . LEU A 1 78 ? -6.713 9.422 -7.387 1.00 83.62 78 LEU A O 1
ATOM 618 N N . ALA A 1 79 ? -7.497 9.726 -5.318 1.00 81.69 79 ALA A N 1
ATOM 619 C CA . ALA A 1 79 ? -6.897 11.049 -5.135 1.00 81.69 79 ALA A CA 1
ATOM 620 C C . ALA A 1 79 ? -5.370 10.998 -5.310 1.00 81.69 79 ALA A C 1
ATOM 622 O O . ALA A 1 79 ? -4.815 11.644 -6.192 1.00 81.69 79 ALA A O 1
ATOM 623 N N . ARG A 1 80 ? -4.702 10.097 -4.576 1.00 76.44 80 ARG A N 1
ATOM 624 C CA . ARG A 1 80 ? -3.248 9.892 -4.686 1.00 76.44 80 ARG A CA 1
ATOM 625 C C . ARG A 1 80 ? -2.809 9.439 -6.081 1.00 76.44 80 ARG A C 1
ATOM 627 O O . ARG A 1 80 ? -1.668 9.666 -6.477 1.00 76.44 80 ARG A O 1
ATOM 634 N N . HIS A 1 81 ? -3.654 8.690 -6.785 1.00 77.12 81 HIS A N 1
ATOM 635 C CA . HIS A 1 81 ? -3.364 8.280 -8.151 1.00 77.12 81 HIS A CA 1
ATOM 636 C C . HIS A 1 81 ? -3.646 9.399 -9.154 1.00 77.12 81 HIS A C 1
ATOM 638 O O . HIS A 1 81 ? -2.878 9.527 -10.096 1.00 77.12 81 HIS A O 1
ATOM 644 N N . GLY A 1 82 ? -4.684 10.204 -8.940 1.00 69.00 82 GLY A N 1
ATOM 645 C CA . GLY A 1 82 ? -5.101 11.338 -9.759 1.00 69.00 82 GLY A CA 1
ATOM 646 C C . GLY A 1 82 ? -4.003 12.385 -9.877 1.00 69.00 82 GLY A C 1
ATOM 647 O O . GLY A 1 82 ? -3.703 12.803 -10.987 1.00 69.00 82 GLY A O 1
ATOM 648 N N . ASP A 1 83 ? -3.286 12.663 -8.785 1.00 65.88 83 ASP A N 1
ATOM 649 C CA . ASP A 1 83 ? -2.101 13.542 -8.777 1.00 65.88 83 ASP A CA 1
ATOM 650 C C . ASP A 1 83 ? -0.968 13.068 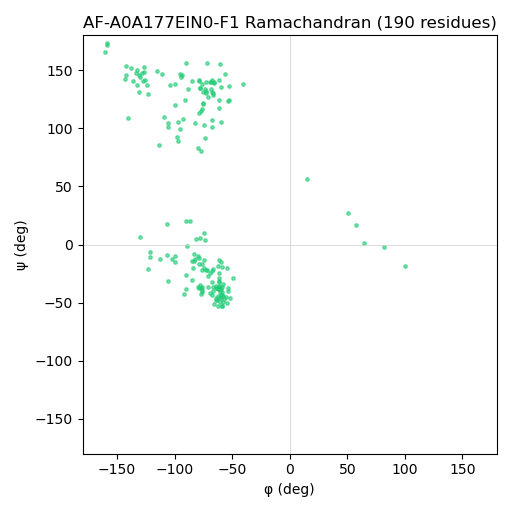-9.717 1.00 65.88 83 ASP A C 1
ATOM 652 O O . ASP A 1 83 ? -0.057 13.818 -10.066 1.00 65.88 83 ASP A O 1
ATOM 656 N N . VAL A 1 84 ? -1.003 11.790 -10.097 1.00 63.25 84 VAL A N 1
ATOM 657 C CA . VAL A 1 84 ? -0.016 11.072 -10.917 1.00 63.25 84 VAL A CA 1
ATOM 658 C C . VAL A 1 84 ? -0.600 10.674 -12.289 1.00 63.25 84 VAL A C 1
ATOM 660 O O . VAL A 1 84 ? 0.119 10.262 -13.200 1.00 63.25 84 VAL A O 1
ATOM 663 N N . CYS A 1 85 ? -1.916 10.775 -12.455 1.00 59.59 85 CYS A N 1
ATOM 664 C CA . CYS A 1 85 ? -2.666 10.331 -13.621 1.00 59.59 85 CYS A CA 1
ATOM 665 C C . CYS A 1 85 ? -2.566 11.438 -14.685 1.00 59.59 85 CYS A C 1
ATOM 667 O O . CYS A 1 85 ? -3.161 12.497 -14.538 1.00 59.59 85 CYS A O 1
ATOM 669 N N . GLY A 1 86 ? -1.751 11.220 -15.723 1.00 59.62 86 GLY A N 1
ATOM 670 C CA . GLY A 1 86 ? -1.565 12.153 -16.848 1.00 59.62 86 GLY A CA 1
ATOM 671 C C . GLY A 1 86 ? -0.303 13.023 -16.788 1.00 59.62 86 GLY A C 1
ATOM 672 O O . GLY A 1 86 ? 0.151 13.494 -17.827 1.00 59.62 86 GLY A O 1
ATOM 673 N N . ARG A 1 87 ? 0.335 13.176 -15.620 1.00 62.69 87 ARG A N 1
ATOM 674 C CA . ARG A 1 87 ? 1.595 13.926 -15.488 1.00 62.69 87 ARG A CA 1
ATOM 675 C C . ARG A 1 87 ? 2.773 12.977 -15.300 1.00 62.69 87 ARG A C 1
ATOM 677 O O . ARG A 1 87 ? 2.984 12.423 -14.223 1.00 62.69 87 ARG A O 1
ATOM 684 N N . VAL A 1 88 ? 3.553 12.802 -16.362 1.00 70.06 88 VAL A N 1
ATOM 685 C CA . VAL A 1 88 ? 4.844 12.112 -16.305 1.00 70.06 88 VAL A CA 1
ATOM 686 C C . VAL A 1 88 ? 5.969 13.123 -16.120 1.00 70.06 88 VAL A C 1
ATOM 688 O O . VAL A 1 88 ? 5.933 14.232 -16.642 1.00 70.06 88 VAL A O 1
ATOM 691 N N . PHE A 1 89 ? 6.984 12.729 -15.368 1.00 76.19 89 PHE A N 1
ATOM 692 C CA . PHE A 1 89 ? 8.234 13.455 -15.237 1.00 76.19 89 PHE A CA 1
ATOM 693 C C . PHE A 1 89 ? 9.233 12.828 -16.212 1.00 76.19 89 PHE A C 1
ATOM 695 O O . PHE A 1 89 ? 9.686 11.701 -15.993 1.00 76.19 89 PHE A O 1
ATOM 702 N N . ALA A 1 90 ? 9.517 13.515 -17.316 1.00 79.62 90 ALA A N 1
ATOM 703 C CA . ALA A 1 90 ? 10.475 13.069 -18.324 1.00 79.62 90 ALA A CA 1
ATOM 704 C C . ALA A 1 90 ? 11.885 13.551 -17.971 1.00 79.62 90 ALA A C 1
ATOM 706 O O . ALA A 1 90 ? 12.070 14.706 -17.595 1.00 79.62 90 ALA A O 1
ATOM 707 N N . CYS A 1 91 ? 12.875 12.665 -18.066 1.00 77.88 91 CYS A N 1
ATOM 708 C CA . CYS A 1 91 ? 14.271 13.041 -17.884 1.00 77.88 91 CYS A CA 1
ATOM 709 C C . CYS A 1 91 ? 14.791 13.822 -19.095 1.00 77.88 91 CYS A C 1
ATOM 711 O O . CYS A 1 91 ? 14.604 13.405 -20.230 1.00 77.88 91 CYS A O 1
ATOM 713 N N . SER A 1 92 ? 15.491 14.928 -18.847 1.00 81.38 92 SER A N 1
ATOM 714 C CA . SER A 1 92 ? 16.155 15.722 -19.888 1.00 81.38 92 SER A CA 1
ATOM 715 C C . SER A 1 92 ? 17.456 15.095 -20.404 1.00 81.38 92 SER A C 1
ATOM 717 O O . SER A 1 92 ? 17.937 15.481 -21.460 1.00 81.38 92 SER A O 1
ATOM 719 N N . PHE A 1 93 ? 18.032 14.136 -19.673 1.00 73.56 93 PHE A N 1
ATOM 720 C CA . PHE A 1 93 ? 19.313 13.498 -20.004 1.00 73.56 93 PHE A CA 1
ATOM 721 C C . PHE A 1 93 ? 19.154 12.129 -20.683 1.00 73.56 93 PHE A C 1
ATOM 723 O O . PHE A 1 93 ? 20.121 11.580 -21.203 1.00 73.56 93 PHE A O 1
ATOM 730 N N . CYS A 1 94 ? 17.962 11.521 -20.640 1.00 79.75 94 CYS A N 1
ATOM 731 C CA . CYS A 1 94 ? 17.710 10.207 -21.236 1.00 79.75 94 CYS A CA 1
ATOM 732 C C . CYS A 1 94 ? 16.203 9.976 -21.472 1.00 79.75 94 CYS A C 1
ATOM 734 O O . CYS A 1 94 ? 15.386 10.653 -20.853 1.00 79.75 94 CYS A O 1
ATOM 736 N N . PRO A 1 95 ? 15.788 8.971 -22.265 1.00 71.94 95 PRO A N 1
ATOM 737 C CA . PRO A 1 95 ? 14.382 8.781 -22.643 1.00 71.94 95 PRO A CA 1
ATOM 738 C C . PRO A 1 95 ? 13.478 8.224 -21.522 1.00 71.94 95 PRO A C 1
ATOM 740 O O . PRO A 1 95 ? 12.346 7.814 -21.777 1.00 71.94 95 PRO A O 1
ATOM 743 N N . LYS A 1 96 ? 13.951 8.153 -20.268 1.00 66.38 96 LYS A N 1
ATOM 744 C CA . LYS A 1 96 ? 13.166 7.591 -19.158 1.00 66.38 96 LYS A CA 1
ATOM 745 C C . LYS A 1 96 ? 12.120 8.580 -18.651 1.00 66.38 96 LYS A C 1
ATOM 747 O O . LYS A 1 96 ? 12.419 9.735 -18.351 1.00 66.38 96 LYS A O 1
ATOM 752 N N . THR A 1 97 ? 10.907 8.074 -18.451 1.00 75.25 97 THR A N 1
ATOM 753 C CA . THR A 1 97 ? 9.788 8.797 -17.847 1.00 75.25 97 THR A CA 1
ATOM 754 C C . THR A 1 97 ? 9.382 8.157 -16.525 1.00 75.25 97 THR A C 1
ATOM 756 O O . THR A 1 97 ? 9.528 6.952 -16.302 1.00 75.25 97 THR A O 1
ATOM 759 N N . PHE A 1 98 ? 8.881 8.978 -15.608 1.00 75.38 98 PHE A N 1
ATOM 760 C CA . PHE A 1 98 ? 8.503 8.547 -14.271 1.00 75.38 98 PHE A CA 1
ATOM 761 C C . PHE A 1 98 ? 7.126 9.082 -13.932 1.00 75.38 98 PHE A C 1
ATOM 763 O O . PHE A 1 98 ? 6.825 10.247 -14.139 1.00 75.38 98 PHE A O 1
ATOM 770 N N . VAL A 1 99 ? 6.302 8.243 -13.322 1.00 71.56 99 VAL A N 1
ATOM 771 C CA . VAL A 1 99 ? 4.965 8.638 -12.862 1.00 71.56 99 VAL A CA 1
ATOM 772 C C . VAL A 1 99 ? 5.000 9.355 -11.504 1.00 71.56 99 VAL A C 1
ATOM 774 O O . VAL A 1 99 ? 4.022 9.932 -11.063 1.00 71.56 99 VAL A O 1
ATOM 777 N N . ARG A 1 100 ? 6.122 9.328 -10.779 1.00 72.00 100 ARG A N 1
ATOM 778 C CA . ARG A 1 100 ? 6.223 9.914 -9.432 1.00 72.00 100 ARG A CA 1
ATOM 779 C C . ARG A 1 100 ? 7.454 10.798 -9.307 1.00 72.00 100 ARG A C 1
ATOM 781 O O . ARG A 1 100 ? 8.563 10.333 -9.566 1.00 72.00 100 ARG A O 1
ATOM 788 N N . ALA A 1 101 ? 7.255 12.005 -8.777 1.00 73.69 101 ALA A N 1
ATOM 789 C CA . ALA A 1 101 ? 8.295 13.020 -8.609 1.00 73.69 101 ALA A CA 1
ATOM 790 C C . ALA A 1 101 ? 9.541 12.497 -7.875 1.00 73.69 101 ALA A C 1
ATOM 792 O O . ALA A 1 101 ? 10.656 12.685 -8.338 1.00 73.69 101 ALA A O 1
ATOM 793 N N . HIS A 1 102 ? 9.380 11.765 -6.767 1.00 75.25 102 HIS A N 1
ATOM 794 C CA . HIS A 1 102 ? 10.539 11.282 -6.002 1.00 75.25 102 HIS A CA 1
ATOM 795 C C . HIS A 1 102 ? 11.364 10.199 -6.723 1.00 75.25 102 HIS A C 1
ATOM 797 O O . HIS A 1 102 ? 12.546 10.043 -6.430 1.00 75.25 102 HIS A O 1
ATOM 803 N N . TRP A 1 103 ? 10.770 9.442 -7.657 1.00 77.69 103 TRP A N 1
ATOM 804 C CA . TRP A 1 103 ? 11.530 8.509 -8.501 1.00 77.69 103 TRP A CA 1
ATOM 805 C C . TRP A 1 103 ? 12.269 9.256 -9.610 1.00 77.69 103 TRP A C 1
ATOM 807 O O . TRP A 1 103 ? 13.402 8.894 -9.914 1.00 77.69 103 TRP A O 1
ATOM 817 N N . TYR A 1 104 ? 11.644 10.300 -10.162 1.00 81.12 104 TYR A N 1
ATOM 818 C CA . TYR A 1 104 ? 12.251 11.201 -11.139 1.00 81.12 104 TYR A CA 1
ATOM 819 C C . TYR A 1 104 ? 13.454 11.956 -10.575 1.00 81.12 104 TYR A C 1
ATOM 821 O O . TYR A 1 104 ? 14.532 11.864 -11.147 1.00 81.12 104 TYR A O 1
ATOM 829 N N . VAL A 1 105 ? 13.302 12.632 -9.431 1.00 79.44 105 VAL A N 1
ATOM 830 C CA . VAL A 1 105 ? 14.389 13.392 -8.785 1.00 79.44 105 VAL A CA 1
ATOM 831 C C . VAL A 1 105 ? 15.599 12.490 -8.558 1.00 79.44 105 VAL A C 1
ATOM 833 O O . VAL A 1 105 ? 16.683 12.771 -9.049 1.00 79.44 105 VAL A O 1
ATOM 836 N N . ARG A 1 106 ? 15.381 11.314 -7.955 1.00 78.06 106 ARG A N 1
ATOM 837 C CA . ARG A 1 106 ? 16.450 10.336 -7.724 1.00 78.06 106 ARG A CA 1
ATOM 838 C C . ARG A 1 106 ? 17.099 9.830 -9.015 1.00 78.06 106 ARG A C 1
ATOM 840 O O . ARG A 1 106 ? 18.233 9.370 -8.983 1.00 78.06 106 ARG A O 1
ATOM 847 N N . HIS A 1 107 ? 16.362 9.807 -10.121 1.00 80.31 107 HIS A N 1
ATOM 848 C CA . HIS A 1 107 ? 16.907 9.425 -11.415 1.00 80.31 107 HIS A CA 1
ATOM 849 C C . HIS A 1 107 ? 17.747 10.548 -12.034 1.00 80.31 107 HIS A C 1
ATOM 851 O O . HIS A 1 107 ? 18.820 10.263 -12.553 1.00 80.31 107 HIS A O 1
ATOM 857 N N . VAL A 1 108 ? 17.291 11.799 -11.957 1.00 77.62 108 VAL A N 1
ATOM 858 C CA . VAL A 1 108 ? 18.044 12.969 -12.436 1.00 77.62 108 VAL A CA 1
ATOM 859 C C . VAL A 1 108 ? 19.334 13.162 -11.641 1.00 77.62 108 VAL A C 1
ATOM 861 O O . VAL A 1 108 ? 20.373 13.407 -12.246 1.00 77.62 108 VAL A O 1
ATOM 864 N N . ASP A 1 109 ? 19.309 12.901 -10.331 1.00 75.94 109 ASP A N 1
ATOM 865 C CA . ASP A 1 109 ? 20.496 12.902 -9.460 1.00 75.94 109 ASP A CA 1
ATOM 866 C C . ASP A 1 109 ? 21.578 11.885 -9.885 1.00 75.94 109 ASP A C 1
ATOM 868 O O . ASP A 1 109 ? 22.704 11.935 -9.397 1.00 75.94 109 ASP A O 1
ATOM 872 N N . MET A 1 110 ? 21.256 10.920 -10.755 1.00 77.19 110 MET A N 1
ATOM 873 C CA . MET A 1 110 ? 22.256 10.010 -11.331 1.00 77.19 110 MET A CA 1
ATOM 874 C C . MET A 1 110 ? 22.969 10.603 -12.552 1.00 77.19 110 MET A C 1
ATOM 876 O O . MET A 1 110 ? 24.034 10.109 -12.906 1.00 77.19 110 MET A O 1
ATOM 880 N N . HIS A 1 111 ? 22.385 11.616 -13.200 1.00 73.38 111 HIS A N 1
ATOM 881 C CA . HIS A 1 111 ? 22.972 12.319 -14.349 1.00 73.38 111 HIS A CA 1
ATOM 882 C C . HIS A 1 111 ? 23.788 13.530 -13.905 1.00 73.38 111 HIS A C 1
ATOM 884 O O . HIS A 1 111 ? 24.890 13.755 -14.393 1.00 73.38 111 HIS A O 1
ATOM 890 N N . THR A 1 112 ? 23.265 14.295 -12.949 1.00 67.31 112 THR A N 1
ATOM 891 C CA . THR A 1 112 ? 23.973 15.412 -12.324 1.00 67.31 112 THR A CA 1
ATOM 892 C C . THR A 1 112 ? 24.667 14.893 -11.073 1.00 67.31 112 THR A C 1
ATOM 894 O O . THR A 1 112 ? 23.986 14.571 -10.100 1.00 67.31 112 THR A O 1
ATOM 897 N N . ALA A 1 113 ? 25.998 14.770 -11.097 1.00 60.31 113 ALA A N 1
ATOM 898 C CA . ALA A 1 113 ? 26.804 14.363 -9.942 1.00 60.31 113 ALA A CA 1
ATOM 899 C C . ALA A 1 113 ? 26.300 15.029 -8.635 1.00 60.31 113 ALA A C 1
ATOM 901 O O . ALA A 1 113 ? 25.898 16.195 -8.646 1.00 60.31 113 ALA A O 1
ATOM 902 N N . PRO A 1 114 ? 26.243 14.285 -7.519 1.00 55.62 114 PRO A N 1
ATOM 903 C CA . PRO A 1 114 ? 25.275 14.526 -6.457 1.00 55.62 114 PRO A CA 1
ATOM 904 C C . PRO A 1 114 ? 25.504 15.856 -5.738 1.00 55.62 114 PRO A C 1
ATOM 906 O O . PRO A 1 114 ? 26.571 16.099 -5.179 1.00 55.62 114 PRO A O 1
ATOM 909 N N . THR A 1 115 ? 24.449 16.664 -5.621 1.00 52.19 115 THR A N 1
ATOM 910 C CA . THR A 1 115 ? 24.369 17.625 -4.514 1.00 52.19 115 THR A CA 1
ATOM 911 C C . THR A 1 115 ? 24.263 16.845 -3.192 1.00 52.19 115 THR A C 1
ATOM 913 O O . THR A 1 115 ? 23.563 15.826 -3.127 1.00 52.19 115 THR A O 1
ATOM 916 N N . PRO A 1 116 ? 24.939 17.265 -2.107 1.00 50.94 116 PRO A N 1
ATOM 917 C CA . PRO A 1 116 ? 24.960 16.502 -0.868 1.00 50.94 116 PRO A CA 1
ATOM 918 C C . PRO A 1 116 ? 23.660 16.739 -0.091 1.00 50.94 116 PRO A C 1
ATOM 920 O O . PRO A 1 116 ? 23.596 17.549 0.830 1.00 50.94 116 PRO A O 1
ATOM 923 N N . LYS A 1 117 ? 22.592 16.010 -0.425 1.00 49.00 117 LYS A N 1
ATOM 924 C CA . LYS A 1 117 ? 21.418 15.890 0.452 1.00 49.00 117 LYS A CA 1
ATOM 925 C C . LYS A 1 117 ? 21.411 14.516 1.104 1.00 49.00 117 LYS A C 1
ATOM 927 O O . LYS A 1 117 ? 21.041 13.544 0.459 1.00 49.00 117 LYS A O 1
ATOM 932 N N . LYS A 1 118 ? 21.846 14.470 2.375 1.00 45.31 118 LYS A N 1
ATOM 933 C CA . LYS A 1 118 ? 21.672 13.413 3.404 1.00 45.31 118 LYS A CA 1
ATOM 934 C C . LYS A 1 118 ? 21.200 12.040 2.890 1.00 45.31 118 LYS A C 1
ATOM 936 O O . LYS A 1 118 ? 20.209 11.494 3.369 1.00 45.31 118 LYS A O 1
ATOM 941 N N . THR A 1 119 ? 21.921 11.445 1.949 1.00 52.06 119 THR A N 1
ATOM 942 C CA . THR A 1 119 ? 21.831 10.011 1.702 1.00 52.06 119 THR A CA 1
ATOM 943 C C . THR A 1 119 ? 23.030 9.421 2.405 1.00 52.06 119 THR A C 1
ATOM 945 O O . THR A 1 119 ? 24.163 9.837 2.178 1.00 52.06 119 THR A O 1
ATOM 948 N N . THR A 1 120 ? 22.777 8.527 3.358 1.00 55.53 120 THR A N 1
ATOM 949 C CA . THR A 1 120 ? 23.851 7.790 4.011 1.00 55.53 120 THR A CA 1
ATOM 950 C C . THR A 1 120 ? 24.693 7.136 2.914 1.00 55.53 120 THR A C 1
ATOM 952 O O . THR A 1 120 ? 24.128 6.422 2.073 1.00 55.53 120 THR A O 1
ATOM 955 N N . PRO A 1 121 ? 26.012 7.399 2.865 1.00 59.06 121 PRO A N 1
ATOM 956 C CA . PRO A 1 121 ? 26.874 6.770 1.878 1.00 59.06 121 PRO A CA 1
ATOM 957 C C . PRO A 1 121 ? 26.730 5.250 2.007 1.00 59.06 121 PRO A C 1
ATOM 959 O O . PRO A 1 121 ? 26.466 4.760 3.111 1.00 59.06 121 PRO A O 1
ATOM 962 N N . PRO A 1 122 ? 26.822 4.486 0.906 1.00 60.97 122 PRO A N 1
ATOM 963 C CA . PRO A 1 122 ? 26.720 3.039 0.981 1.00 60.97 122 PRO A CA 1
ATOM 964 C C . PRO A 1 122 ? 27.839 2.507 1.887 1.00 60.97 122 PRO A C 1
ATOM 966 O O . PRO A 1 122 ? 29.004 2.515 1.517 1.00 60.97 122 PRO A O 1
ATOM 969 N N . LYS A 1 123 ? 27.477 2.098 3.109 1.00 72.50 123 LYS A N 1
ATOM 970 C CA . LYS A 1 123 ? 28.431 1.716 4.165 1.00 72.50 123 LYS A CA 1
ATOM 971 C C . LYS A 1 123 ? 28.914 0.272 4.055 1.00 72.50 123 LYS A C 1
ATOM 973 O O . LYS A 1 123 ? 29.838 -0.113 4.757 1.00 72.50 123 LYS A O 1
ATOM 978 N N . HIS A 1 124 ? 28.247 -0.552 3.252 1.00 78.06 124 HIS A N 1
ATOM 979 C CA . HIS A 1 124 ? 28.476 -1.993 3.244 1.00 78.06 124 HIS A CA 1
ATOM 980 C C . HIS A 1 124 ? 29.188 -2.403 1.961 1.00 78.06 124 HIS A C 1
ATOM 982 O O . HIS A 1 124 ? 28.578 -2.377 0.894 1.00 78.06 124 HIS A O 1
ATOM 988 N N . SER A 1 125 ? 30.456 -2.787 2.058 1.00 78.88 125 SER A N 1
ATOM 989 C CA . SER A 1 125 ? 31.244 -3.294 0.936 1.00 78.88 125 SER A CA 1
ATOM 990 C C . SER A 1 125 ? 31.194 -4.821 0.861 1.00 78.88 125 SER A C 1
ATOM 992 O O . SER A 1 125 ? 31.118 -5.519 1.872 1.00 78.88 125 SER A O 1
ATOM 994 N N . CYS A 1 126 ? 31.223 -5.350 -0.359 1.00 73.12 126 CYS A N 1
ATOM 995 C CA . CYS A 1 126 ? 31.484 -6.761 -0.599 1.00 73.12 126 CYS A CA 1
ATOM 996 C C . CYS A 1 126 ? 32.971 -7.051 -0.401 1.00 73.12 126 CYS A C 1
ATOM 998 O O . CYS A 1 126 ? 33.809 -6.364 -0.970 1.00 73.12 126 CYS A O 1
ATOM 1000 N N . THR A 1 127 ? 33.301 -8.088 0.359 1.00 76.31 127 THR A N 1
ATOM 1001 C CA . THR A 1 127 ? 34.689 -8.508 0.598 1.00 76.31 127 THR A CA 1
ATOM 1002 C C . THR A 1 127 ? 35.324 -9.212 -0.602 1.00 76.31 127 THR A C 1
ATOM 1004 O O . THR A 1 127 ? 36.541 -9.257 -0.683 1.00 76.31 127 THR A O 1
ATOM 1007 N N . TYR A 1 128 ? 34.521 -9.736 -1.537 1.00 72.31 128 TYR A N 1
ATOM 1008 C CA . TYR A 1 128 ? 35.007 -10.466 -2.714 1.00 72.31 128 TYR A CA 1
ATOM 1009 C C . TYR A 1 128 ? 35.265 -9.568 -3.929 1.00 72.31 128 TYR A C 1
ATOM 1011 O O . TYR A 1 128 ? 36.199 -9.807 -4.681 1.00 72.31 128 TYR A O 1
ATOM 1019 N N . CYS A 1 129 ? 34.420 -8.557 -4.159 1.00 72.38 129 CYS A N 1
ATOM 1020 C CA . CYS A 1 129 ? 34.515 -7.694 -5.345 1.00 72.38 129 CYS A CA 1
ATOM 1021 C C . CYS A 1 129 ? 34.482 -6.193 -5.035 1.00 72.38 129 CYS A C 1
ATOM 1023 O O . CYS A 1 129 ? 34.378 -5.377 -5.948 1.00 72.38 129 CYS A O 1
ATOM 1025 N N . HIS A 1 130 ? 34.502 -5.820 -3.752 1.00 74.19 130 HIS A N 1
ATOM 1026 C CA . HIS A 1 130 ? 34.566 -4.435 -3.273 1.00 74.19 130 HIS A CA 1
ATOM 1027 C C . HIS A 1 130 ? 33.434 -3.505 -3.745 1.00 74.19 130 HIS A C 1
ATOM 1029 O O . HIS A 1 130 ? 33.503 -2.290 -3.575 1.00 74.19 130 HIS A O 1
ATOM 1035 N N . LYS A 1 131 ? 32.324 -4.060 -4.254 1.00 68.44 131 LYS A N 1
ATOM 1036 C CA . LYS A 1 131 ? 31.107 -3.294 -4.562 1.00 68.44 131 LYS A CA 1
ATOM 1037 C C . LYS A 1 131 ? 30.426 -2.795 -3.289 1.00 68.44 131 LYS A C 1
ATOM 1039 O O . LYS A 1 131 ? 30.308 -3.532 -2.311 1.00 68.44 131 LYS A O 1
ATOM 1044 N N . PHE A 1 132 ? 29.920 -1.564 -3.328 1.00 73.38 132 PHE A N 1
ATOM 1045 C CA . PHE A 1 132 ? 29.270 -0.906 -2.195 1.00 73.38 132 PHE A CA 1
ATOM 1046 C C . PHE A 1 132 ? 27.742 -0.975 -2.276 1.00 73.38 132 PHE A C 1
ATOM 1048 O O . PHE A 1 132 ? 27.128 -0.742 -3.318 1.00 73.38 132 PHE A O 1
ATOM 1055 N N . PHE A 1 133 ? 27.111 -1.241 -1.135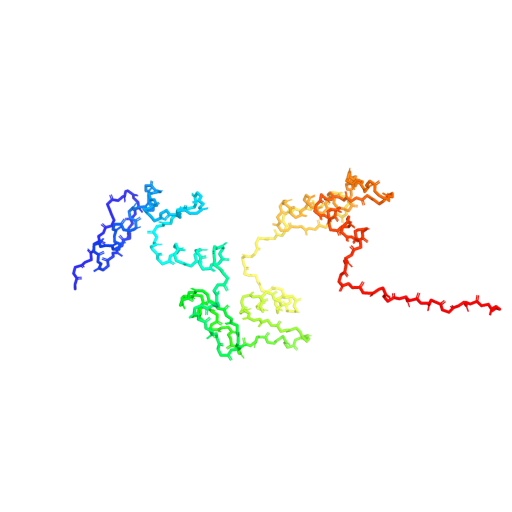 1.00 78.69 133 PHE A N 1
ATOM 1056 C CA . PHE A 1 133 ? 25.672 -1.412 -0.984 1.00 78.69 133 PHE A CA 1
ATOM 1057 C C . PHE A 1 133 ? 25.128 -0.481 0.098 1.00 78.69 133 PHE A C 1
ATOM 1059 O O . PHE A 1 133 ? 25.715 -0.288 1.163 1.00 78.69 133 PHE A O 1
ATOM 1066 N N . ARG A 1 134 ? 23.937 0.069 -0.160 1.00 76.62 134 ARG A N 1
ATOM 1067 C CA . ARG A 1 134 ? 23.246 0.980 0.768 1.00 76.62 134 ARG A CA 1
ATOM 1068 C C . ARG A 1 134 ? 22.660 0.287 2.003 1.00 76.62 134 ARG A C 1
ATOM 1070 O O . ARG A 1 134 ? 22.409 0.950 2.997 1.00 76.62 134 ARG A O 1
ATOM 1077 N N . ALA A 1 135 ? 22.416 -1.023 1.943 1.00 81.00 135 ALA A N 1
ATOM 1078 C CA . ALA A 1 135 ? 21.819 -1.791 3.034 1.00 81.00 135 ALA A CA 1
ATOM 1079 C C . ALA A 1 135 ? 22.439 -3.190 3.130 1.00 81.00 135 ALA A C 1
ATOM 1081 O O . ALA A 1 135 ? 22.656 -3.833 2.100 1.00 81.00 135 ALA A O 1
ATOM 1082 N N . LYS A 1 136 ? 22.634 -3.693 4.357 1.00 79.62 136 LYS A N 1
ATOM 1083 C CA . LYS A 1 136 ? 23.188 -5.032 4.636 1.00 79.62 136 LYS A CA 1
ATOM 1084 C C . LYS A 1 136 ? 22.435 -6.152 3.906 1.00 79.62 136 LYS A C 1
ATOM 1086 O O . LYS A 1 136 ? 23.063 -7.055 3.371 1.00 79.62 136 LYS A O 1
ATOM 1091 N N . LYS A 1 137 ? 21.103 -6.046 3.789 1.00 82.19 137 LYS A N 1
ATOM 1092 C CA . LYS A 1 137 ? 20.268 -7.007 3.040 1.00 82.19 137 LYS A CA 1
ATOM 1093 C C . LYS A 1 137 ? 20.618 -7.088 1.548 1.00 82.19 137 LYS A C 1
ATOM 1095 O O . LYS A 1 137 ? 20.578 -8.167 0.973 1.00 82.19 137 LYS A O 1
ATOM 1100 N N . ASN A 1 138 ? 20.992 -5.964 0.932 1.00 83.69 138 ASN A N 1
ATOM 1101 C CA . ASN A 1 138 ? 21.355 -5.925 -0.485 1.00 83.69 138 ASN A CA 1
ATOM 1102 C C . ASN A 1 138 ? 22.757 -6.507 -0.700 1.00 83.69 138 ASN A C 1
ATOM 1104 O O . ASN A 1 138 ? 22.968 -7.203 -1.687 1.00 83.69 138 ASN A O 1
ATOM 1108 N N . LEU A 1 139 ? 23.686 -6.261 0.233 1.00 82.69 139 LEU A N 1
ATOM 1109 C CA . LEU A 1 139 ? 25.000 -6.904 0.225 1.00 82.69 139 LEU A CA 1
ATOM 1110 C C . LEU A 1 139 ? 24.868 -8.422 0.411 1.00 82.69 139 LEU A C 1
ATOM 1112 O O . LEU A 1 139 ? 25.446 -9.174 -0.362 1.00 82.69 139 LEU A O 1
ATOM 1116 N N . ALA A 1 140 ? 24.077 -8.872 1.389 1.00 83.56 140 ALA A N 1
ATOM 1117 C CA . ALA A 1 140 ? 23.843 -10.295 1.637 1.00 83.56 140 ALA A CA 1
ATOM 1118 C C . ALA A 1 140 ? 23.230 -10.989 0.413 1.00 83.56 140 ALA A C 1
ATOM 1120 O O . ALA A 1 140 ? 23.682 -12.059 0.017 1.00 83.56 140 ALA A O 1
ATOM 1121 N N . ALA A 1 141 ? 22.253 -10.341 -0.230 1.00 82.69 141 ALA A N 1
ATOM 1122 C CA . ALA A 1 141 ? 21.699 -10.808 -1.490 1.00 82.69 141 ALA A CA 1
ATOM 1123 C C . ALA A 1 141 ? 22.795 -10.917 -2.566 1.00 82.69 141 ALA A C 1
ATOM 1125 O O . ALA A 1 141 ? 22.983 -11.987 -3.138 1.00 82.69 141 ALA A O 1
ATOM 1126 N N . HIS A 1 142 ? 23.561 -9.855 -2.803 1.00 82.69 142 HIS A N 1
ATOM 1127 C CA . HIS A 1 142 ? 24.635 -9.868 -3.793 1.00 82.69 142 HIS A CA 1
ATOM 1128 C C . HIS A 1 142 ? 25.679 -10.962 -3.539 1.00 82.69 142 HIS A C 1
ATOM 1130 O O . HIS A 1 142 ? 26.022 -11.685 -4.471 1.00 82.69 142 HIS A O 1
ATOM 1136 N N . VAL A 1 143 ? 26.150 -11.110 -2.299 1.00 79.75 143 VAL A N 1
ATOM 1137 C CA . VAL A 1 143 ? 27.118 -12.152 -1.945 1.00 79.75 143 VAL A CA 1
ATOM 1138 C C . VAL A 1 143 ? 26.512 -13.518 -2.224 1.00 79.75 143 VAL A C 1
ATOM 1140 O O . VAL A 1 143 ? 27.122 -14.267 -2.966 1.00 79.75 143 VAL A O 1
ATOM 1143 N N . LEU A 1 144 ? 25.291 -13.810 -1.765 1.00 83.25 144 LEU A N 1
ATOM 1144 C CA . LEU A 1 144 ? 24.638 -15.097 -2.029 1.00 83.25 144 LEU A CA 1
ATOM 1145 C C . LEU A 1 144 ? 24.439 -15.377 -3.532 1.00 83.25 144 LEU A C 1
ATOM 1147 O O . LEU A 1 144 ? 24.603 -16.507 -3.975 1.00 83.25 144 LEU A O 1
ATOM 1151 N N . GLY A 1 145 ? 24.098 -14.354 -4.317 1.00 77.44 145 GLY A N 1
ATOM 1152 C CA . GLY A 1 145 ? 23.834 -14.479 -5.751 1.00 77.44 145 GLY A CA 1
ATOM 1153 C C . GLY A 1 145 ? 25.081 -14.626 -6.622 1.00 77.44 145 GLY A C 1
ATOM 1154 O O . GLY A 1 145 ? 25.068 -15.378 -7.595 1.00 77.44 145 GLY A O 1
ATOM 1155 N N . THR A 1 146 ? 26.134 -13.874 -6.304 1.00 75.62 146 THR A N 1
ATOM 1156 C CA . THR A 1 146 ? 27.318 -13.708 -7.163 1.00 75.62 146 THR A CA 1
ATOM 1157 C C . THR A 1 146 ? 28.538 -14.468 -6.649 1.00 75.62 146 THR A C 1
ATOM 1159 O O . THR A 1 146 ? 29.351 -14.911 -7.450 1.00 75.62 146 THR A O 1
ATOM 1162 N N . HIS A 1 147 ? 28.668 -14.620 -5.332 1.00 76.94 147 HIS A N 1
ATOM 1163 C CA . HIS A 1 147 ? 29.819 -15.258 -4.682 1.00 76.94 147 HIS A CA 1
ATOM 1164 C C . HIS A 1 147 ? 29.427 -16.473 -3.826 1.00 76.94 147 HIS A C 1
ATOM 1166 O O . HIS A 1 147 ? 30.290 -17.207 -3.358 1.00 76.94 147 HIS A O 1
ATOM 1172 N N . GLY A 1 148 ? 28.133 -16.671 -3.586 1.00 73.31 148 GLY A N 1
ATOM 1173 C CA . GLY A 1 148 ? 27.587 -17.729 -2.759 1.00 73.31 148 GLY A CA 1
ATOM 1174 C C . GLY A 1 148 ? 27.304 -18.976 -3.573 1.00 73.31 148 GLY A C 1
ATOM 1175 O O . GLY A 1 148 ? 27.093 -18.929 -4.785 1.00 73.31 148 GLY A O 1
ATOM 1176 N N . ASN A 1 149 ? 27.277 -20.106 -2.876 1.00 66.06 149 ASN A N 1
ATOM 1177 C CA . ASN A 1 149 ? 26.932 -21.369 -3.495 1.00 66.06 149 ASN A CA 1
ATOM 1178 C C . ASN A 1 149 ? 25.452 -21.350 -3.907 1.00 66.06 149 ASN A C 1
ATOM 1180 O O . ASN A 1 149 ? 24.574 -20.972 -3.124 1.00 66.06 149 ASN A O 1
ATOM 1184 N N . HIS A 1 150 ? 25.167 -21.732 -5.150 1.00 74.88 150 HIS A N 1
ATOM 1185 C CA . HIS A 1 150 ? 23.804 -21.820 -5.665 1.00 74.88 150 HIS A CA 1
ATOM 1186 C C . HIS A 1 150 ? 23.157 -23.096 -5.118 1.00 74.88 150 HIS A C 1
ATOM 1188 O O . HIS A 1 150 ? 23.132 -24.137 -5.767 1.00 74.88 150 HIS A O 1
ATOM 1194 N N . SER A 1 151 ? 22.677 -23.031 -3.877 1.00 76.00 151 SER A N 1
ATOM 1195 C CA . SER A 1 151 ? 22.210 -24.210 -3.137 1.00 76.00 151 SER A CA 1
ATOM 1196 C C . SER A 1 151 ? 20.850 -24.745 -3.598 1.00 76.00 151 SER A C 1
ATOM 1198 O O . SER A 1 151 ? 20.473 -25.851 -3.222 1.00 76.00 151 SER A O 1
ATOM 1200 N N . HIS A 1 152 ? 20.094 -23.993 -4.404 1.00 80.25 152 HIS A N 1
ATOM 1201 C CA . HIS A 1 152 ? 18.772 -24.413 -4.871 1.00 80.25 152 HIS A CA 1
ATOM 1202 C C . HIS A 1 152 ? 18.860 -25.013 -6.272 1.00 80.25 152 HIS A C 1
ATOM 1204 O O . HIS A 1 152 ? 18.783 -24.298 -7.270 1.00 80.25 152 HIS A O 1
ATOM 1210 N N . ALA A 1 153 ? 19.024 -26.331 -6.339 1.00 83.00 153 ALA A N 1
ATOM 1211 C CA . ALA A 1 153 ? 19.038 -27.071 -7.593 1.00 83.00 153 ALA A CA 1
ATOM 1212 C C . ALA A 1 153 ? 17.619 -27.306 -8.124 1.00 83.00 153 ALA A C 1
ATOM 1214 O O . ALA A 1 153 ? 16.686 -27.572 -7.362 1.00 83.00 153 ALA A O 1
ATOM 1215 N N . CYS A 1 154 ? 17.459 -27.211 -9.439 1.00 83.31 154 CYS A N 1
ATOM 1216 C CA . CYS A 1 154 ? 16.273 -27.722 -10.100 1.00 83.31 154 CYS A CA 1
ATOM 1217 C C . CYS A 1 154 ? 16.273 -29.253 -10.046 1.00 83.31 154 CYS A C 1
ATOM 1219 O O . CYS A 1 154 ? 17.306 -29.889 -10.195 1.00 83.31 154 CYS A O 1
ATOM 1221 N N . THR A 1 155 ? 15.106 -29.848 -9.813 1.00 83.50 155 THR A N 1
ATOM 1222 C CA . THR A 1 155 ? 14.931 -31.308 -9.837 1.00 83.50 155 THR A CA 1
ATOM 1223 C C . THR A 1 155 ? 14.686 -31.840 -11.248 1.00 83.50 155 THR A C 1
ATOM 1225 O O . THR A 1 155 ? 14.772 -33.040 -11.470 1.00 83.50 155 THR A O 1
ATOM 1228 N N . LEU A 1 156 ? 14.372 -30.951 -12.198 1.00 84.69 156 LEU A N 1
ATOM 1229 C CA . LEU A 1 156 ? 14.052 -31.276 -13.592 1.00 84.69 156 LEU A CA 1
ATOM 1230 C C . LEU A 1 156 ? 15.227 -31.005 -14.548 1.00 84.69 156 LEU A C 1
ATOM 1232 O O . LEU A 1 156 ? 15.179 -31.395 -15.709 1.00 84.69 156 LEU A O 1
ATOM 1236 N N . CYS A 1 157 ? 16.267 -30.303 -14.091 1.00 85.69 157 CYS A N 1
ATOM 1237 C CA . CYS A 1 157 ? 17.499 -30.074 -14.843 1.00 85.69 157 CYS A CA 1
ATOM 1238 C C . CYS A 1 157 ? 18.655 -29.714 -13.899 1.00 85.69 157 CYS A C 1
ATOM 1240 O O . CYS A 1 157 ? 18.444 -29.416 -12.731 1.00 85.69 157 CYS A O 1
ATOM 1242 N N . GLU A 1 158 ? 19.879 -29.638 -14.412 1.00 79.50 158 GLU A N 1
ATOM 1243 C CA . GLU A 1 158 ? 21.080 -29.399 -13.593 1.00 79.50 158 GLU A CA 1
ATOM 1244 C C . GLU A 1 158 ? 21.284 -27.931 -13.162 1.00 79.50 158 GLU A C 1
ATOM 1246 O O . GLU A 1 158 ? 22.300 -27.578 -12.557 1.00 79.50 158 GLU A O 1
ATOM 1251 N N . LYS A 1 159 ? 20.328 -27.036 -13.455 1.00 80.19 159 LYS A N 1
ATOM 1252 C CA . LYS A 1 159 ? 20.467 -25.609 -13.135 1.00 80.19 159 LYS A CA 1
ATOM 1253 C C . LYS A 1 159 ? 20.317 -25.361 -11.641 1.00 80.19 159 LYS A C 1
ATOM 1255 O O . LYS A 1 159 ? 19.348 -25.781 -11.009 1.00 80.19 159 LYS A O 1
ATOM 1260 N N . LYS A 1 160 ? 21.253 -24.586 -11.101 1.00 82.12 160 LYS A N 1
ATOM 1261 C CA . LYS A 1 160 ? 21.284 -24.174 -9.702 1.00 82.12 160 LYS A CA 1
ATOM 1262 C C . LYS A 1 160 ? 20.997 -22.685 -9.567 1.00 82.12 160 LYS A C 1
ATOM 1264 O O . LYS A 1 160 ? 21.338 -21.884 -10.433 1.00 82.12 160 LYS A O 1
ATOM 1269 N N . TYR A 1 161 ? 20.345 -22.323 -8.470 1.00 79.19 161 TYR A N 1
ATOM 1270 C CA . TYR A 1 161 ? 19.907 -20.967 -8.184 1.00 79.19 161 TYR A CA 1
ATOM 1271 C C . TYR A 1 161 ? 20.340 -20.546 -6.784 1.00 79.19 161 TYR A C 1
ATOM 1273 O O . TYR A 1 161 ? 20.300 -21.319 -5.829 1.00 79.19 161 TYR A O 1
ATOM 1281 N N . ALA A 1 162 ? 20.691 -19.270 -6.654 1.00 79.12 162 ALA A N 1
ATOM 1282 C CA . ALA A 1 162 ? 21.022 -18.664 -5.370 1.00 79.12 162 ALA A CA 1
ATOM 1283 C C . ALA A 1 162 ? 19.803 -18.443 -4.454 1.00 79.12 162 ALA A C 1
ATOM 1285 O O . ALA A 1 162 ? 19.967 -18.325 -3.246 1.00 79.12 162 ALA A O 1
ATOM 1286 N N . TYR A 1 163 ? 18.579 -18.385 -5.004 1.00 77.00 163 TYR A N 1
ATOM 1287 C CA . TYR A 1 163 ? 17.360 -18.156 -4.219 1.00 77.00 163 TYR A CA 1
ATOM 1288 C C . TYR A 1 163 ? 16.221 -19.122 -4.574 1.00 77.00 163 TYR A C 1
ATOM 1290 O O . TYR A 1 163 ? 16.025 -19.416 -5.760 1.00 77.00 163 TYR A O 1
ATOM 1298 N N . PRO A 1 164 ? 15.364 -19.495 -3.599 1.00 79.75 164 PRO A N 1
ATOM 1299 C CA . PRO A 1 164 ? 14.212 -20.369 -3.835 1.00 79.75 164 PRO A CA 1
ATOM 1300 C C . PRO A 1 164 ? 13.195 -19.789 -4.825 1.00 79.75 164 PRO A C 1
ATOM 1302 O O . PRO A 1 164 ? 12.641 -20.507 -5.650 1.00 79.75 164 PRO A O 1
ATOM 1305 N N . HIS A 1 165 ? 12.946 -18.475 -4.776 1.00 80.19 165 HIS A N 1
ATOM 1306 C CA . HIS A 1 165 ? 11.982 -17.828 -5.673 1.00 80.19 165 HIS A CA 1
ATOM 1307 C C . HIS A 1 165 ? 12.455 -17.831 -7.137 1.00 80.19 165 HIS A C 1
ATOM 1309 O O . HIS A 1 165 ? 11.632 -17.943 -8.046 1.00 80.19 165 HIS A O 1
ATOM 1315 N N . SER A 1 166 ? 13.771 -17.749 -7.368 1.00 83.94 166 SER A N 1
ATOM 1316 C CA . SER A 1 166 ? 14.371 -17.860 -8.700 1.00 83.94 166 SER A CA 1
ATOM 1317 C C . SER A 1 166 ? 14.212 -19.271 -9.257 1.00 83.94 166 SER A C 1
ATOM 1319 O O . SER A 1 166 ? 13.798 -19.420 -10.405 1.00 83.94 166 SER A O 1
ATOM 1321 N N . LEU A 1 167 ? 14.445 -20.294 -8.424 1.00 84.00 167 LEU A N 1
ATOM 1322 C CA . LEU A 1 167 ? 14.175 -21.684 -8.784 1.00 84.00 167 LEU A CA 1
ATOM 1323 C C . LEU A 1 167 ? 12.684 -21.902 -9.076 1.00 84.00 167 LEU A C 1
ATOM 1325 O O . LEU A 1 167 ? 12.344 -22.476 -10.103 1.00 84.00 167 LEU A O 1
ATOM 1329 N N . LYS A 1 168 ? 11.778 -21.388 -8.235 1.00 84.88 168 LYS A N 1
ATOM 1330 C CA . LYS A 1 168 ? 10.327 -21.514 -8.451 1.00 84.88 168 LYS A CA 1
ATOM 1331 C C . LYS A 1 168 ? 9.895 -20.918 -9.793 1.00 84.88 168 LYS A C 1
ATOM 1333 O O . LYS A 1 168 ? 9.138 -21.548 -10.520 1.00 84.88 168 LYS A O 1
ATOM 1338 N N . LYS A 1 169 ? 10.407 -19.734 -10.150 1.00 84.19 169 LYS A N 1
ATOM 1339 C CA . LYS A 1 169 ? 10.149 -19.117 -11.462 1.00 84.19 169 LYS A CA 1
ATOM 1340 C C . LYS A 1 169 ? 10.724 -19.948 -12.612 1.00 84.19 169 LYS A C 1
ATOM 1342 O O . LYS A 1 169 ? 10.112 -20.008 -13.670 1.00 84.19 169 LYS A O 1
ATOM 1347 N N . HIS A 1 170 ? 11.879 -20.577 -12.411 1.00 83.81 170 HIS A N 1
ATOM 1348 C CA . HIS A 1 170 ? 12.457 -21.484 -13.394 1.00 83.81 170 HIS A CA 1
ATOM 1349 C C . HIS A 1 170 ? 11.652 -22.778 -13.553 1.00 83.81 170 HIS A C 1
ATOM 1351 O O . HIS A 1 170 ? 11.431 -23.200 -14.676 1.00 83.81 170 HIS A O 1
ATOM 1357 N N . ILE A 1 171 ? 11.157 -23.389 -12.476 1.00 82.44 171 ILE A N 1
ATOM 1358 C CA . ILE A 1 171 ? 10.347 -24.614 -12.570 1.00 82.44 171 ILE A CA 1
ATOM 1359 C C . ILE A 1 171 ? 9.099 -24.384 -13.435 1.00 82.44 171 IL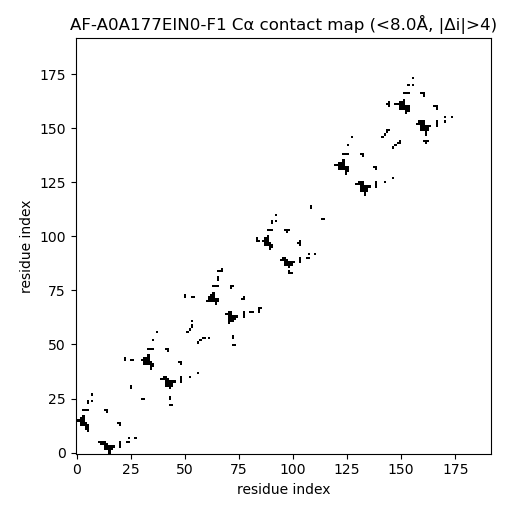E A C 1
ATOM 1361 O O . ILE A 1 171 ? 8.726 -25.257 -14.213 1.00 82.44 171 ILE A O 1
ATOM 1365 N N . LEU A 1 172 ? 8.526 -23.175 -13.400 1.00 85.44 172 LEU A N 1
ATOM 1366 C CA . LEU A 1 172 ? 7.410 -22.796 -14.274 1.00 85.44 172 LEU A CA 1
ATOM 1367 C C . LEU A 1 172 ? 7.750 -22.825 -15.775 1.00 85.44 172 LEU A C 1
ATOM 1369 O O . LEU A 1 172 ? 6.837 -22.858 -16.591 1.00 85.44 172 LEU A O 1
ATOM 1373 N N . THR A 1 173 ? 9.032 -22.806 -16.165 1.00 81.81 173 THR A N 1
ATOM 1374 C CA . THR A 1 173 ? 9.432 -22.980 -17.573 1.00 81.81 173 THR A CA 1
ATOM 1375 C C . THR A 1 173 ? 9.413 -24.440 -18.018 1.00 81.81 173 THR A C 1
ATOM 1377 O O . THR A 1 173 ? 9.448 -24.691 -19.216 1.00 81.81 173 THR A O 1
ATOM 1380 N N . HIS A 1 174 ? 9.386 -25.390 -17.077 1.00 81.00 174 HIS A N 1
ATOM 1381 C CA . HIS A 1 174 ? 9.283 -26.824 -17.367 1.00 81.00 174 HIS A CA 1
ATOM 1382 C C . HIS A 1 174 ? 7.838 -27.312 -17.421 1.00 81.00 174 HIS A C 1
ATOM 1384 O O . HIS A 1 174 ? 7.555 -28.290 -18.100 1.00 81.00 174 HIS A O 1
ATOM 1390 N N . THR A 1 175 ? 6.918 -26.642 -16.728 1.00 77.38 175 THR A N 1
ATOM 1391 C CA . THR A 1 175 ? 5.483 -26.914 -16.850 1.00 77.38 175 THR A CA 1
ATOM 1392 C C . THR A 1 175 ? 4.958 -26.296 -18.148 1.00 77.38 175 THR A C 1
ATOM 1394 O O . THR A 1 175 ? 4.974 -25.066 -18.263 1.00 77.38 175 THR A O 1
ATOM 1397 N N . PRO A 1 176 ? 4.486 -27.093 -19.125 1.00 60.72 176 PRO A N 1
ATOM 1398 C CA . PRO A 1 176 ? 3.829 -26.551 -20.305 1.00 60.72 176 PRO A CA 1
ATOM 1399 C C . PRO A 1 176 ? 2.582 -25.789 -19.858 1.00 60.72 176 PRO A C 1
ATOM 1401 O O . PRO A 1 176 ? 1.737 -26.328 -19.148 1.00 60.72 176 PRO A O 1
ATOM 1404 N N . ASN A 1 177 ? 2.484 -24.520 -20.245 1.00 55.06 177 ASN A N 1
ATOM 1405 C CA . ASN A 1 177 ? 1.255 -23.761 -20.075 1.00 55.06 177 ASN A CA 1
ATOM 1406 C C . ASN A 1 177 ? 0.255 -24.240 -21.146 1.00 55.06 177 ASN A C 1
ATOM 1408 O O . ASN A 1 177 ? 0.592 -24.114 -22.328 1.00 55.06 177 ASN A O 1
ATOM 1412 N N . PRO A 1 178 ? -0.932 -24.764 -20.789 1.00 53.09 178 PRO A N 1
ATOM 1413 C CA . PRO A 1 178 ? -1.921 -25.218 -21.771 1.00 53.09 178 PRO A CA 1
ATOM 1414 C C . PRO A 1 178 ? -2.433 -24.102 -22.705 1.00 53.09 178 PRO A C 1
ATOM 1416 O O . PRO A 1 178 ? -2.983 -24.408 -23.755 1.00 53.09 178 PRO A O 1
ATOM 1419 N N . ASP A 1 179 ? -2.172 -22.825 -22.397 1.00 52.12 179 ASP A N 1
ATOM 1420 C CA . ASP A 1 179 ? -2.694 -21.673 -23.151 1.00 52.12 179 ASP A CA 1
ATOM 1421 C C . ASP A 1 179 ? -1.665 -20.931 -24.036 1.00 52.12 179 ASP A C 1
ATOM 1423 O O . ASP A 1 179 ? -1.887 -19.777 -24.415 1.00 52.12 179 ASP A O 1
ATOM 1427 N N . LYS A 1 180 ? -0.507 -21.525 -24.374 1.00 41.88 180 LYS A N 1
ATOM 1428 C CA . LYS A 1 180 ? 0.456 -20.884 -25.300 1.00 41.88 180 LYS A CA 1
ATOM 1429 C C . LYS A 1 180 ? 1.111 -21.868 -26.279 1.00 41.88 180 LYS A C 1
ATOM 1431 O O . LYS A 1 180 ? 1.988 -22.624 -25.860 1.00 41.88 180 LYS A O 1
ATOM 1436 N N . PRO A 1 181 ? 0.783 -21.828 -27.588 1.00 36.00 181 PRO A N 1
ATOM 1437 C CA . PRO A 1 181 ? 1.510 -22.606 -28.580 1.00 36.00 181 PRO A CA 1
ATOM 1438 C C . PRO A 1 181 ? 2.964 -22.124 -28.704 1.00 36.00 181 PRO A C 1
ATOM 1440 O O . PRO A 1 181 ? 3.278 -20.931 -28.657 1.00 36.00 181 PRO A O 1
ATOM 1443 N N . ARG A 1 182 ? 3.856 -23.106 -28.831 1.00 39.34 182 ARG A N 1
ATOM 1444 C CA . ARG A 1 182 ? 5.311 -22.989 -28.953 1.00 39.34 182 ARG A CA 1
ATOM 1445 C C . ARG A 1 182 ? 5.677 -22.195 -30.212 1.00 39.34 182 ARG A C 1
ATOM 1447 O O . ARG A 1 182 ? 5.435 -22.669 -31.314 1.00 39.34 182 ARG A O 1
ATOM 1454 N N . GLN A 1 183 ? 6.322 -21.035 -30.071 1.00 36.31 183 GLN A N 1
ATOM 1455 C CA . GLN A 1 183 ? 7.073 -20.454 -31.188 1.00 36.31 183 GLN A CA 1
ATOM 1456 C C . GLN A 1 183 ? 8.360 -21.264 -31.352 1.00 36.31 183 GLN A C 1
ATOM 1458 O O . GLN A 1 183 ? 9.289 -21.166 -30.549 1.00 36.31 183 GLN A O 1
ATOM 1463 N N . THR A 1 184 ? 8.383 -22.131 -32.358 1.00 33.75 184 THR A N 1
ATOM 1464 C CA . THR A 1 184 ? 9.593 -22.794 -32.839 1.00 33.75 184 THR A CA 1
ATOM 1465 C C . THR A 1 184 ? 10.497 -21.744 -33.474 1.00 33.75 184 THR A C 1
ATOM 1467 O O . THR A 1 184 ? 10.276 -21.336 -34.610 1.00 33.75 184 THR A O 1
ATOM 1470 N N . LEU A 1 185 ? 11.518 -21.296 -32.745 1.00 35.41 185 LEU A N 1
ATOM 1471 C CA . LEU A 1 185 ? 12.678 -20.658 -33.361 1.00 35.41 185 LEU A CA 1
ATOM 1472 C C . LEU A 1 185 ? 13.491 -21.763 -34.040 1.00 35.41 185 LEU A C 1
ATOM 1474 O O . LEU A 1 185 ? 14.314 -22.430 -33.417 1.00 35.41 185 LEU A O 1
ATOM 1478 N N . THR A 1 186 ? 13.200 -22.001 -35.315 1.00 34.38 186 THR A N 1
ATOM 1479 C CA . THR A 1 186 ? 14.108 -22.698 -36.223 1.00 34.38 186 THR A CA 1
ATOM 1480 C C . THR A 1 186 ? 15.317 -21.792 -36.439 1.00 34.38 186 THR A C 1
ATOM 1482 O O . THR A 1 186 ? 15.210 -20.760 -37.099 1.00 34.38 186 THR A O 1
ATOM 1485 N N . HIS A 1 187 ? 16.459 -22.145 -35.855 1.00 37.31 187 HIS A N 1
ATOM 1486 C CA . HIS A 1 187 ? 17.737 -21.576 -36.272 1.00 37.31 187 HIS A CA 1
ATOM 1487 C C . HIS A 1 187 ? 18.084 -22.142 -37.660 1.00 37.31 187 HIS A C 1
ATOM 1489 O O . HIS A 1 187 ? 18.065 -23.366 -37.813 1.00 37.31 187 HIS A O 1
ATOM 1495 N N . PRO A 1 188 ? 18.379 -21.311 -38.675 1.00 38.00 188 PRO A N 1
ATOM 1496 C CA . PRO A 1 188 ? 18.922 -21.810 -39.929 1.00 38.00 188 PRO A CA 1
ATOM 1497 C C . PRO A 1 188 ? 20.331 -22.373 -39.693 1.00 38.00 188 PRO A C 1
ATOM 1499 O O . PRO A 1 188 ? 21.174 -21.744 -39.053 1.00 38.00 188 PRO A O 1
ATOM 1502 N N . ASN A 1 189 ? 20.531 -23.591 -40.191 1.00 31.73 189 ASN A N 1
ATOM 1503 C CA . ASN A 1 189 ? 21.795 -24.316 -40.259 1.00 31.73 189 ASN A CA 1
ATOM 1504 C C . ASN A 1 189 ? 22.865 -23.449 -40.949 1.00 31.73 189 ASN A C 1
ATOM 1506 O O . ASN A 1 189 ? 22.662 -23.032 -42.088 1.00 31.73 189 ASN A O 1
ATOM 1510 N N . LEU A 1 190 ? 23.998 -23.213 -40.283 1.00 35.94 190 LEU A N 1
ATOM 1511 C CA . LEU A 1 190 ? 25.243 -22.861 -40.963 1.00 35.94 190 LEU A CA 1
ATOM 1512 C C . LEU A 1 190 ? 25.835 -24.162 -41.501 1.00 35.94 190 LEU A C 1
ATOM 1514 O O . LEU A 1 190 ? 26.236 -25.020 -40.720 1.00 35.94 190 LEU A O 1
ATOM 1518 N N . ASN A 1 191 ? 25.868 -24.293 -42.823 1.00 32.81 191 ASN A N 1
ATOM 1519 C CA . ASN A 1 191 ? 26.704 -25.261 -43.514 1.00 32.81 191 ASN A CA 1
ATOM 1520 C C . ASN A 1 191 ? 27.519 -24.517 -44.576 1.00 32.81 191 ASN A C 1
ATOM 1522 O O . ASN A 1 191 ? 26.962 -23.669 -45.279 1.00 32.81 191 ASN A O 1
ATOM 1526 N N . ILE A 1 192 ? 28.778 -24.956 -44.698 1.00 35.94 192 ILE A N 1
ATOM 1527 C CA . ILE A 1 192 ? 29.903 -24.482 -45.530 1.00 35.94 192 ILE A CA 1
ATOM 1528 C C . ILE A 1 192 ? 30.794 -23.454 -44.830 1.00 35.94 192 ILE A C 1
ATOM 1530 O O . ILE A 1 192 ? 30.384 -22.285 -44.672 1.00 35.94 192 ILE A O 1
#

Nearest PDB structures (foldseek):
  8sss-assembly1_A  TM=5.106E-01  e=2.765E-11  Homo sapiens
  8sst-assembly1_A  TM=5.081E-01  e=2.593E-11  Homo sapiens
  7w1m-assembly1_H  TM=5.033E-01  e=2.308E-10  Homo sapiens
  8ssu-assembly1_A  TM=4.751E-01  e=2.308E-10  Homo sapiens
  5v3j-assembly2_F  TM=3.051E-01  e=1.138E-10  Mus musculus